Protein 3Q72 (pdb70)

Radius of gyration: 20.32 Å; Cα contacts (8 Å, |Δi|>4): 602; chains: 2; bounding box: 45×51×51 Å

Organism: Homo sapiens (NCBI:txid9606)

B-factor: mean 31.75, std 10.05, range [15.38, 78.16]

InterPro domains:
  IPR001806 Small GTPase [PF00071] (93-252)
  IPR001806 Small GTPase [PS51421] (85-308)
  IPR005225 Small GTP-binding domain [TIGR00231] (92-246)
  IPR017358 Ras-related small G protein, RGK family [PIRSF038017] (8-308)
  IPR027417 P-loop containing nucleoside triphosphate hydrolase [G3DSA:3.40.50.300] (90-255)
  IPR027417 P-loop containing nucleoside triphosphate hydrolase [SSF52540] (88-264)
  IPR051641 RGK GTP-binding regulators [PTHR45775] (71-308)

Nearest PDB structures (foldseek):
  3q72-assembly2_B  TM=1.007E+00  e=5.053E-31  Homo sapiens
  3q7p-assembly2_B  TM=9.833E-01  e=3.451E-26  Homo sapiens
  3q7q-assembly1_A  TM=9.611E-01  e=3.076E-25  Homo sapiens
  4lhv-assembly5_E  TM=9.136E-01  e=1.475E-13  Homo sapiens
  6stf-assembly5_E  TM=9.167E-01  e=2.807E-13  Homo sapiens

CATH classification: 3.40.50.300

Solvent-accessible surface area: 13827 Å² total; per-residue (Å²): 152,73,50,78,0,35,0,14,12,11,120,61,0,13,17,35,30,0,0,132,52,4,20,21,151,118,64,25,59,89,84,9,105,0,100,66,112,161,7,55,0,44,0,60,8,94,207,57,42,0,14,0,0,0,0,3,0,25,52,110,35,3,18,108,89,1,30,88,34,13,26,105,27,44,154,46,228,125,49,0,8,2,6,0,0,2,58,25,48,79,112,243,62,72,101,1,52,49,85,76,0,90,19,28,3,13,22,46,12,6,82,19,24,21,0,1,11,73,124,124,99,49,4,70,44,2,0,51,15,0,0,108,23,0,68,115,62,148,77,102,30,56,0,4,1,4,2,9,87,58,1,14,16,21,27,1,0,107,46,7,22,39,120,143,39,76,64,13,108,89,63,7,92,9,114,78,120,104,0,34,1,71,0,42,4,35,14,100,68,116,8,38,0,2,0,1,0,0,3,0,25,60,120,46,3,18,79,25,1,33,32,9,12,42,40,3,143,182,8,68,218,70,76,34,18,7,1,11,0,0,2,60,25,48,72,115,229,51,73,99,4,53,63,111,72,0,127,54,29,2,108,110,99,91,23,67,7,20,23,0,2,12,69,127,121,104,45,5,60,43,1,0,43,5,0,0,146,44,2,65,126,146,196

GO terms:
  GO:0003924 GTPase activity (F, TAS)
  GO:0007264 small GTPase-mediated signal transduction (P, TAS)
  GO:0005829 cytosol (C, TAS)
  GO:0005515 protein binding (F, IPI)

Secondary structure (DSSP, 8-state):
---EEEEEESTTSSHHHHHHHH----EEEEEEEETTEEEEEEEEE----EEEEEEETT-HHHHHHHHHHHHHHHH-----EEEEEE-TT--SS--S-HHHHHHHHHHTT-EEEE-BGGGTBSHHHHHHHHHHHHHHH-/--EEEEEEESTTSSHHHHHHHHH----SEE--EEESSSSEEEEEEE-TT----SEEEEEEETT-HHHHHHHHHHHHHHHTS----S-EEEEEE-TT-TTS--S-HHHHHHHHHHTT-EEEE-BTTTTBSHHHHHHHHHHHHHHT-

Sequence (283 aa):
SVYKVLLLGAPGVGKSALARIFGGVHTYDRSIVVDGEEASLMMVYDIWGDAYVIVYSVTDKGSFEKKASELRVQLRRARDVPIILVGNKSDLVRSREVSVDEGRRACAVVFDCKFIETSAALHHNVQALFEGVVRQIRLRRSVYKVLLLGAPGVGKSALARIFGGVAGHTYDRSIVVDGEEASLMVYDIWEAMGDAYVIVYSVTDKGSFEKASELLRVQLRRARQDDVPIILVGNKSDLVRSREVSVDEGRRACAVVFDCKFIIETSAALHHNVQALFEGVVRQIRRLRR

Structure (mmCIF, N/CA/C/O backbone):
data_3Q72
#
_entry.id   3Q72
#
_cell.length_a   39.084
_cell.length_b   39.084
_cell.length_c   154.671
_cell.angle_alpha   90.00
_cell.angle_beta   90.00
_cell.angle_gamma   120.00
#
_symmetry.space_group_name_H-M   'P 31'
#
loop_
_entity.id
_entity.type
_entity.pdbx_description
1 polymer 'GTP-binding protein RAD'
2 non-polymer 'PHOSPHOAMINOPHOSPHONIC ACID-GUANYLATE ESTER'
3 non-polymer 'MAGNESIUM ION'
4 non-polymer 'CALCIUM ION'
5 water water
#
loop_
_atom_site.group_PDB
_atom_site.id
_atom_site.type_symbol
_atom_site.label_atom_id
_atom_site.label_alt_id
_atom_site.label_comp_id
_atom_site.label_asym_id
_atom_site.label_entity_id
_atom_site.label_seq_id
_atom_site.pdbx_PDB_ins_code
_atom_site.Cartn_x
_atom_site.Cartn_y
_atom_site.Cartn_z
_atom_site.occupancy
_atom_site.B_iso_or_equiv
_atom_site.auth_seq_id
_atom_site.auth_comp_id
_atom_site.auth_asym_id
_atom_site.auth_atom_id
_atom_site.pdbx_PDB_model_num
ATOM 1 N N . SER A 1 1 ? 25.049 -4.442 -1.559 1.00 61.15 90 SER A N 1
ATOM 2 C CA . SER A 1 1 ? 24.379 -3.194 -1.222 1.00 48.82 90 SER A CA 1
ATOM 3 C C . SER A 1 1 ? 22.935 -3.182 -1.731 1.00 57.35 90 SER A C 1
ATOM 4 O O . SER A 1 1 ? 22.648 -2.746 -2.855 1.00 49.03 90 SER A O 1
ATOM 7 N N . VAL A 1 2 ? 22.036 -3.678 -0.884 1.00 61.72 91 VAL A N 1
ATOM 8 C CA . VAL A 1 2 ? 20.601 -3.708 -1.164 1.00 52.34 91 VAL A CA 1
ATOM 9 C C . VAL A 1 2 ? 19.923 -2.406 -0.741 1.00 45.76 91 VAL A C 1
ATOM 10 O O . VAL A 1 2 ? 20.440 -1.684 0.110 1.00 53.94 91 VAL A O 1
ATOM 14 N N . TYR A 1 3 ? 18.777 -2.102 -1.347 1.00 44.26 92 TYR A N 1
ATOM 15 C CA . TYR A 1 3 ? 17.903 -1.041 -0.851 1.00 38.13 92 TYR A CA 1
ATOM 16 C C . TYR A 1 3 ? 16.473 -1.546 -0.773 1.00 32.26 92 TYR A C 1
ATOM 17 O O . TYR A 1 3 ? 15.691 -1.325 -1.691 1.00 33.21 92 TYR A O 1
ATOM 26 N N . LYS A 1 4 ? 16.133 -2.227 0.317 1.00 31.62 93 LYS A N 1
ATOM 27 C CA . LYS A 1 4 ? 14.778 -2.742 0.486 1.00 34.04 93 LYS A CA 1
ATOM 28 C C . LYS A 1 4 ? 13.813 -1.681 1.024 1.00 34.38 93 LYS A C 1
ATOM 29 O O . LYS A 1 4 ? 14.115 -0.959 1.976 1.00 34.88 93 LYS A O 1
ATOM 35 N N . VAL A 1 5 ? 12.651 -1.590 0.391 1.00 31.46 94 VAL A N 1
ATOM 36 C CA . VAL A 1 5 ? 11.680 -0.557 0.706 1.00 30.17 94 VAL A CA 1
ATOM 37 C C . VAL A 1 5 ? 10.358 -1.213 1.024 1.00 27.20 94 VAL A C 1
ATOM 38 O O . VAL A 1 5 ? 9.840 -1.988 0.221 1.00 30.80 94 VAL A O 1
ATOM 42 N N . LEU A 1 6 ? 9.806 -0.913 2.193 1.00 29.23 95 LEU A N 1
ATOM 43 C CA . LEU A 1 6 ? 8.526 -1.499 2.571 1.00 28.22 95 LEU A CA 1
ATOM 44 C C . LEU A 1 6 ? 7.356 -0.564 2.316 1.00 19.68 95 LEU A C 1
ATOM 45 O O . LEU A 1 6 ? 7.354 0.584 2.749 1.00 23.69 95 LEU A O 1
ATOM 50 N N . LEU A 1 7 ? 6.369 -1.084 1.598 1.00 22.38 96 LEU A N 1
ATOM 51 C CA . LEU A 1 7 ? 5.187 -0.333 1.218 1.00 21.88 96 LEU A CA 1
ATOM 52 C C . LEU A 1 7 ? 4.095 -0.625 2.222 1.00 23.25 96 LEU A C 1
ATOM 53 O O . LEU A 1 7 ? 3.566 -1.734 2.256 1.00 26.21 96 LEU A O 1
ATOM 58 N N . LEU A 1 8 ? 3.773 0.369 3.045 1.00 22.59 97 LEU A N 1
ATOM 59 C CA . LEU A 1 8 ? 2.747 0.227 4.067 1.00 25.70 97 LEU A CA 1
ATOM 60 C C . LEU A 1 8 ? 1.545 1.134 3.797 1.00 23.78 97 LEU A C 1
ATOM 61 O O . LEU A 1 8 ? 1.650 2.113 3.053 1.00 27.08 97 LEU A O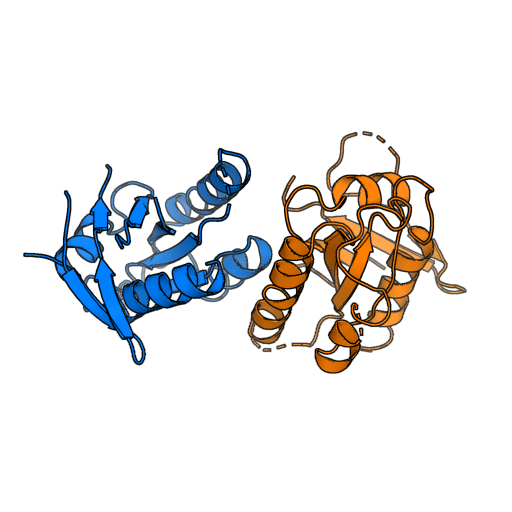 1
ATOM 66 N N . GLY A 1 9 ? 0.403 0.800 4.393 1.00 19.30 98 GLY A N 1
ATOM 67 C CA . GLY A 1 9 ? -0.744 1.683 4.356 1.00 18.00 98 GLY A CA 1
ATOM 68 C C . GLY A 1 9 ? -2.103 1.012 4.378 1.00 18.14 98 GLY A C 1
ATOM 69 O O . GLY A 1 9 ? -2.217 -0.191 4.214 1.00 21.12 98 GLY A O 1
ATOM 70 N N . ALA A 1 10 ? -3.133 1.821 4.578 1.00 17.40 99 ALA A N 1
ATOM 71 C CA . ALA A 1 10 ? -4.518 1.374 4.579 1.00 24.96 99 ALA A CA 1
ATOM 72 C C . ALA A 1 10 ? -4.951 0.757 3.249 1.00 24.73 99 ALA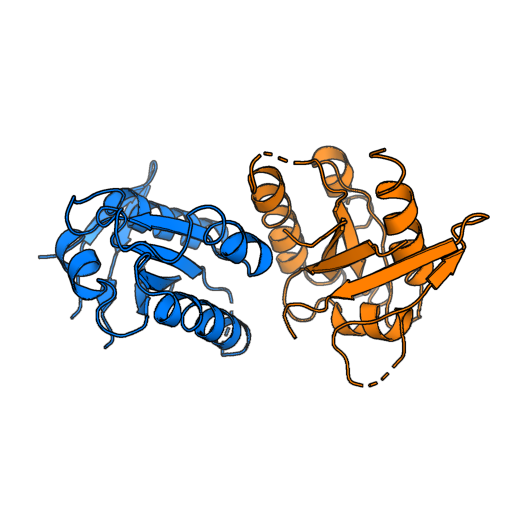 A C 1
ATOM 73 O O . ALA A 1 10 ? -4.304 0.944 2.222 1.00 21.68 99 ALA A O 1
ATOM 75 N N . PRO A 1 11 ? -6.069 0.017 3.271 1.00 27.16 100 PRO A N 1
ATOM 76 C CA . PRO A 1 11 ? -6.627 -0.674 2.102 1.00 27.31 100 PRO A CA 1
ATOM 77 C C . PRO A 1 11 ? -6.991 0.255 0.954 1.00 21.11 100 PRO A C 1
ATOM 78 O O . PRO A 1 11 ? -7.611 1.296 1.169 1.00 22.79 100 PRO A O 1
ATOM 82 N N . GLY A 1 12 ? -6.594 -0.132 -0.254 1.00 18.73 101 GLY A N 1
ATOM 83 C CA . GLY A 1 12 ? -7.012 0.534 -1.476 1.00 22.62 101 GLY A CA 1
ATOM 84 C C . GLY A 1 12 ? -6.483 1.931 -1.749 1.00 21.09 101 GLY A C 1
ATOM 85 O O . GLY A 1 12 ? -7.080 2.681 -2.517 1.00 23.76 101 GLY A O 1
ATOM 86 N N . VAL A 1 13 ? -5.359 2.287 -1.140 1.00 22.89 102 VAL A N 1
ATOM 87 C CA . VAL A 1 13 ? -4.814 3.635 -1.306 1.00 21.95 102 VAL A CA 1
ATOM 88 C C . VAL A 1 13 ? -3.967 3.779 -2.566 1.00 21.60 102 VAL A C 1
ATOM 89 O O . VAL A 1 13 ? -3.626 4.896 -2.968 1.00 20.15 102 VAL A O 1
ATOM 93 N N . GLY A 1 14 ? -3.613 2.644 -3.168 1.00 21.26 103 GLY A N 1
ATOM 94 C CA . GLY A 1 14 ? -2.803 2.626 -4.375 1.00 18.10 103 GLY A CA 1
ATOM 95 C C . GLY A 1 14 ? -1.427 2.003 -4.214 1.00 21.39 103 GLY A C 1
ATOM 96 O O . GLY A 1 14 ? -0.566 2.197 -5.067 1.00 22.08 103 GLY A O 1
ATOM 97 N N . LYS A 1 15 ? -1.226 1.254 -3.131 1.00 21.31 104 LYS A N 1
ATOM 98 C CA . LYS A 1 15 ? 0.059 0.604 -2.834 1.00 21.92 104 LYS A CA 1
ATOM 99 C C . LYS A 1 15 ? 0.640 -0.263 -3.955 1.00 21.01 104 LYS A C 1
ATOM 100 O O . LYS A 1 15 ? 1.798 -0.090 -4.324 1.00 24.66 104 LYS A O 1
ATOM 106 N N . SER A 1 16 ? -0.145 -1.208 -4.470 1.00 26.07 105 SER A N 1
ATOM 107 C CA . SER A 1 16 ? 0.329 -2.106 -5.522 1.00 22.79 105 SER A CA 1
ATOM 108 C C . SER A 1 16 ? 0.504 -1.361 -6.838 1.00 20.86 105 SER A C 1
ATOM 109 O O . SER A 1 16 ? 1.422 -1.642 -7.596 1.00 23.93 105 SER A O 1
ATOM 112 N N . ALA A 1 17 ? -0.385 -0.409 -7.100 1.00 24.29 106 ALA A N 1
ATOM 113 C CA . ALA A 1 17 ? -0.322 0.392 -8.316 1.00 20.85 106 ALA A CA 1
ATOM 114 C C . ALA A 1 17 ? 1.006 1.136 -8.410 1.00 23.16 106 ALA A C 1
ATOM 115 O O . ALA A 1 17 ? 1.661 1.110 -9.453 1.00 27.25 106 ALA A O 1
ATOM 117 N N . LEU A 1 18 ? 1.397 1.796 -7.321 1.00 20.80 107 LEU A N 1
ATOM 118 C CA . LEU A 1 18 ? 2.674 2.507 -7.261 1.00 20.54 107 LEU A CA 1
ATOM 119 C C . LEU A 1 18 ? 3.850 1.567 -7.493 1.00 23.09 107 LEU A C 1
ATOM 120 O O . LEU A 1 18 ? 4.768 1.881 -8.248 1.00 21.84 107 LEU A O 1
ATOM 125 N N . ALA A 1 19 ? 3.807 0.413 -6.830 1.00 25.55 108 ALA A N 1
ATOM 126 C CA . ALA A 1 19 ? 4.879 -0.572 -6.902 1.00 28.32 108 ALA A CA 1
ATOM 127 C C . ALA A 1 19 ? 4.993 -1.161 -8.299 1.00 20.49 108 ALA A C 1
ATOM 128 O O . ALA A 1 19 ? 6.091 -1.307 -8.828 1.00 23.45 108 ALA A O 1
ATOM 130 N N . ARG A 1 20 ? 3.852 -1.508 -8.880 1.00 21.33 109 ARG A N 1
ATOM 131 C CA . ARG A 1 20 ? 3.816 -2.075 -10.222 1.00 25.09 109 ARG A CA 1
ATOM 132 C C . ARG A 1 20 ? 4.258 -1.091 -11.303 1.00 24.37 109 ARG A C 1
ATOM 133 O O . ARG A 1 20 ? 4.828 -1.493 -12.310 1.00 33.16 109 ARG A O 1
ATOM 141 N N . ILE A 1 21 ? 3.977 0.192 -11.115 1.00 23.44 110 ILE A N 1
ATOM 142 C CA . ILE A 1 21 ? 4.498 1.201 -12.026 1.00 29.29 110 ILE A CA 1
ATOM 143 C C . ILE A 1 21 ? 6.020 1.226 -11.926 1.00 27.05 110 ILE A C 1
ATOM 144 O O . ILE A 1 21 ? 6.718 1.004 -12.914 1.00 36.53 110 ILE A O 1
ATOM 149 N N . PHE A 1 22 ? 6.529 1.474 -10.724 1.00 26.53 111 PHE A N 1
ATOM 150 C CA . PHE A 1 22 ? 7.972 1.525 -10.494 1.00 29.52 111 PHE A CA 1
ATOM 151 C C . PHE A 1 22 ? 8.691 0.286 -11.019 1.00 26.24 111 PHE A C 1
ATOM 152 O O . PHE A 1 22 ? 9.798 0.385 -11.548 1.00 25.80 111 PHE A O 1
ATOM 160 N N . GLY A 1 23 ? 8.051 -0.870 -10.871 1.00 23.74 112 GLY A N 1
ATOM 161 C CA . GLY A 1 23 ? 8.639 -2.132 -11.280 1.00 28.06 112 GLY A CA 1
ATOM 162 C C . GLY A 1 23 ? 8.087 -2.697 -12.577 1.00 35.38 112 GLY A C 1
ATOM 163 O O . GLY A 1 23 ? 7.334 -2.034 -13.287 1.00 43.45 112 GLY A O 1
ATOM 164 N N . GLY A 1 24 ? 8.508 -3.914 -12.907 1.00 32.05 113 GLY A N 1
ATOM 165 C CA . GLY A 1 24 ? 9.567 -4.567 -12.158 1.00 40.99 113 GLY A CA 1
ATOM 166 C C . GLY A 1 24 ? 9.345 -6.019 -11.767 1.00 40.48 113 GLY A C 1
ATOM 167 O O . GLY A 1 24 ? 9.107 -6.310 -10.594 1.00 38.99 113 GLY A O 1
ATOM 168 N N . VAL A 1 25 ? 9.425 -6.940 -12.726 1.00 50.62 114 VAL A N 1
ATOM 169 C CA . VAL A 1 25 ? 9.653 -6.634 -14.138 1.00 57.08 114 VAL A CA 1
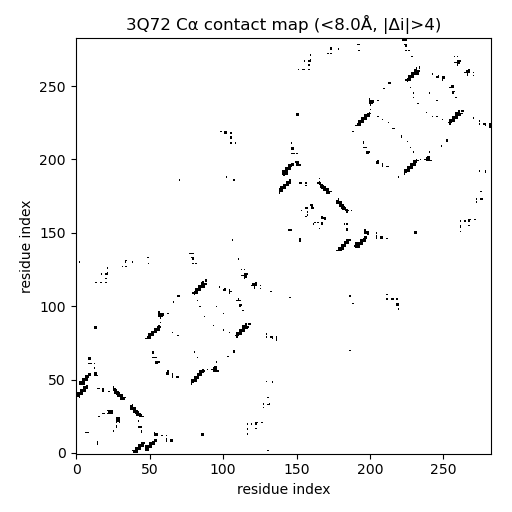ATOM 170 C C . VAL A 1 25 ? 9.570 -7.922 -14.952 1.00 57.05 114 VAL A C 1
ATOM 171 O O . VAL A 1 25 ? 10.418 -8.803 -14.815 1.00 58.98 114 VAL A O 1
ATOM 173 N N . HIS A 1 36 ? 4.032 -9.693 -3.528 1.00 57.13 125 HIS A N 1
ATOM 174 C CA . HIS A 1 36 ? 4.525 -8.614 -4.374 1.00 42.74 125 HIS A CA 1
ATOM 175 C C . HIS A 1 36 ? 5.929 -8.171 -3.986 1.00 39.11 125 HIS A C 1
ATOM 176 O O . HIS A 1 36 ? 6.128 -7.566 -2.935 1.00 35.93 125 HIS A O 1
ATOM 183 N N . THR A 1 37 ? 6.896 -8.466 -4.846 1.00 46.80 126 THR A N 1
ATOM 184 C CA . THR A 1 37 ? 8.229 -7.898 -4.719 1.00 37.16 126 THR A CA 1
ATOM 185 C C . THR A 1 37 ? 8.635 -7.365 -6.086 1.00 34.53 126 THR A C 1
ATOM 186 O O . THR A 1 37 ? 8.411 -8.026 -7.101 1.00 42.92 126 THR A O 1
ATOM 188 N N . TYR A 1 38 ? 9.205 -6.163 -6.119 1.00 34.26 127 TYR A N 1
ATOM 189 C CA . TYR A 1 38 ? 9.497 -5.496 -7.382 1.00 31.85 127 TYR A CA 1
ATOM 190 C C . TYR A 1 38 ? 10.891 -4.899 -7.406 1.00 43.41 127 TYR A C 1
ATOM 191 O O . TYR A 1 38 ? 11.157 -3.897 -6.736 1.00 45.60 127 TYR A O 1
ATOM 200 N N . ASP A 1 39 ? 11.777 -5.509 -8.189 1.00 44.58 128 ASP A N 1
ATOM 201 C CA . ASP A 1 39 ? 13.138 -5.008 -8.318 1.00 40.27 128 ASP A CA 1
ATOM 202 C C . ASP A 1 39 ? 13.220 -3.978 -9.442 1.00 47.02 128 ASP A C 1
ATOM 203 O O . ASP A 1 39 ? 12.364 -3.939 -10.323 1.00 43.30 128 ASP A O 1
ATOM 205 N N . ARG A 1 40 ? 14.246 -3.133 -9.382 1.00 51.38 129 ARG A N 1
ATOM 206 C CA . ARG A 1 40 ? 14.469 -2.072 -10.361 1.00 37.18 129 ARG A CA 1
ATOM 207 C C . ARG A 1 40 ? 15.705 -1.252 -9.971 1.00 41.27 129 ARG A C 1
ATOM 208 O O . ARG A 1 40 ? 15.914 -0.943 -8.795 1.00 38.45 129 ARG A O 1
ATOM 216 N N . SER A 1 41 ? 16.531 -0.925 -10.962 1.00 41.47 130 SER A N 1
ATOM 217 C CA . SER A 1 41 ? 17.734 -0.133 -10.741 1.00 29.70 130 SER A CA 1
ATOM 218 C C . SER A 1 41 ? 17.602 1.231 -11.391 1.00 37.54 130 SER A C 1
ATOM 219 O O . SER A 1 41 ? 17.517 1.343 -12.611 1.00 40.67 130 SER A O 1
ATOM 222 N N . ILE A 1 42 ? 17.585 2.268 -10.563 1.00 38.75 131 ILE A N 1
ATOM 223 C CA . ILE A 1 42 ? 17.462 3.637 -11.040 1.00 36.10 131 ILE A CA 1
ATOM 224 C C . ILE A 1 42 ? 18.763 4.399 -10.775 1.00 39.62 131 ILE A C 1
ATOM 225 O O . ILE A 1 42 ? 19.580 3.975 -9.957 1.00 41.20 131 ILE A O 1
ATOM 230 N N . VAL A 1 43 ? 18.959 5.513 -11.473 1.00 33.72 132 VAL A N 1
ATOM 231 C CA . VAL A 1 43 ? 20.137 6.347 -11.260 1.00 31.68 132 VAL A CA 1
ATOM 232 C C . VAL A 1 43 ? 19.792 7.651 -10.560 1.00 28.98 132 VAL A C 1
ATOM 233 O O . VAL A 1 43 ? 19.125 8.512 -11.121 1.00 38.05 132 VAL A O 1
ATOM 237 N N . VAL A 1 44 ? 20.254 7.783 -9.325 1.00 33.29 133 VAL A N 1
ATOM 238 C CA . VAL A 1 44 ? 20.057 8.982 -8.530 1.00 30.56 133 VAL A CA 1
ATOM 239 C C . VAL A 1 44 ? 21.404 9.336 -7.922 1.00 36.24 133 VAL A C 1
ATOM 240 O O . VAL A 1 44 ? 22.185 8.445 -7.614 1.00 35.57 133 VAL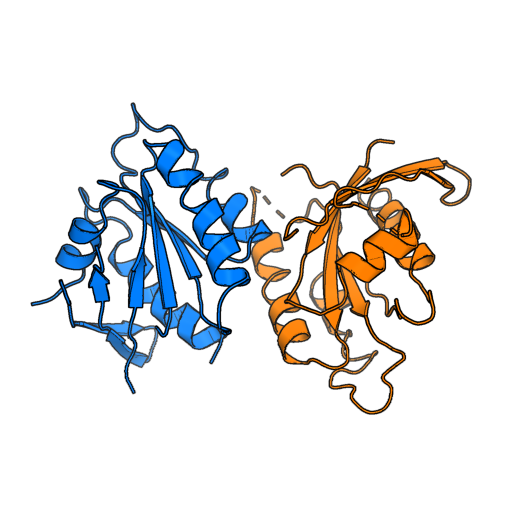 A O 1
ATOM 244 N N . ASP A 1 45 ? 21.732 10.618 -7.816 1.00 43.71 134 ASP A N 1
ATOM 245 C CA . ASP A 1 45 ? 21.243 11.647 -8.704 1.00 37.69 134 ASP A CA 1
ATOM 246 C C . ASP A 1 45 ? 22.549 11.943 -9.406 1.00 40.67 134 ASP A C 1
ATOM 247 O O . ASP A 1 45 ? 22.708 12.932 -10.118 1.00 57.24 134 ASP A O 1
ATOM 252 N N . GLY A 1 46 ? 23.495 11.047 -9.144 1.00 34.22 135 GLY A N 1
ATOM 253 C CA . GLY A 1 46 ? 24.680 10.868 -9.952 1.00 38.83 135 GLY A CA 1
ATOM 254 C C . GLY A 1 46 ? 25.041 9.392 -9.910 1.00 40.57 135 GLY A C 1
ATOM 255 O O . GLY A 1 46 ? 25.812 8.899 -10.736 1.00 32.76 135 GLY A O 1
ATOM 256 N N . GLU A 1 47 ? 24.442 8.684 -8.951 1.00 40.82 136 GLU A N 1
ATOM 257 C CA . GLU A 1 47 ? 24.847 7.317 -8.601 1.00 41.70 136 GLU A CA 1
ATOM 258 C C . GLU A 1 47 ? 23.806 6.220 -8.814 1.00 37.21 136 GLU A C 1
ATOM 259 O O . GLU A 1 47 ? 22.700 6.291 -8.284 1.00 40.95 136 GLU A O 1
ATOM 265 N N . GLU A 1 48 ? 24.187 5.176 -9.540 1.00 31.64 137 GLU A N 1
ATOM 266 C CA . GLU A 1 48 ? 23.338 4.004 -9.687 1.00 31.94 137 GLU A CA 1
ATOM 267 C C . GLU A 1 48 ? 22.834 3.524 -8.319 1.00 46.58 137 GLU A C 1
ATOM 268 O O . GLU A 1 48 ? 23.594 3.462 -7.349 1.00 36.27 137 GLU A O 1
ATOM 274 N N . ALA A 1 49 ? 21.552 3.175 -8.255 1.00 43.58 138 ALA A N 1
ATOM 275 C CA . ALA A 1 49 ? 20.972 2.611 -7.049 1.00 38.15 138 ALA A CA 1
ATOM 276 C C . ALA A 1 49 ? 19.897 1.587 -7.387 1.00 36.18 138 ALA A C 1
ATOM 277 O O . ALA A 1 49 ? 18.996 1.857 -8.177 1.00 32.91 138 ALA A O 1
ATOM 279 N N . SER A 1 50 ? 20.000 0.407 -6.783 1.00 37.76 139 SER A N 1
ATOM 280 C CA . SER A 1 50 ? 18.998 -0.635 -6.974 1.00 41.61 139 SER A CA 1
ATOM 281 C C . SER A 1 50 ? 17.936 -0.625 -5.885 1.00 51.12 139 SER A C 1
ATOM 282 O O . SER A 1 50 ? 18.213 -0.292 -4.727 1.00 49.93 139 SER A O 1
ATOM 285 N N . LEU A 1 51 ? 16.724 -1.019 -6.264 1.00 49.12 140 LEU A N 1
ATOM 286 C CA . LEU A 1 51 ? 15.569 -0.927 -5.384 1.00 40.34 140 LEU A CA 1
ATOM 287 C C . LEU A 1 51 ? 14.792 -2.230 -5.356 1.00 39.24 140 LEU A C 1
ATOM 288 O O . LEU A 1 51 ? 14.508 -2.815 -6.401 1.00 41.01 140 LEU A O 1
ATOM 293 N N . MET A 1 52 ? 14.462 -2.682 -4.154 1.00 32.88 141 MET A N 1
ATOM 294 C CA A MET A 1 52 ? 13.592 -3.831 -3.984 0.41 36.20 141 MET A CA 1
ATOM 295 C CA B MET A 1 52 ? 13.588 -3.836 -3.976 0.59 36.19 141 MET A CA 1
ATOM 296 C C . MET A 1 52 ? 12.325 -3.384 -3.262 1.00 35.16 141 MET A C 1
ATOM 297 O O . MET A 1 52 ? 12.326 -3.222 -2.047 1.00 37.59 141 MET A O 1
ATOM 306 N N . VAL A 1 53 ? 11.246 -3.176 -4.015 1.00 35.67 142 VAL A N 1
ATOM 307 C CA . VAL A 1 53 ? 10.016 -2.650 -3.423 1.00 34.48 142 VAL A CA 1
ATOM 308 C C . VAL A 1 53 ? 9.041 -3.730 -2.940 1.00 29.13 142 VAL A C 1
ATOM 309 O O . VAL A 1 53 ? 8.553 -4.531 -3.727 1.00 30.06 142 VAL A O 1
ATOM 313 N N . TYR A 1 54 ? 8.759 -3.725 -1.635 1.00 33.81 143 TYR A N 1
ATOM 314 C CA . TYR A 1 54 ? 7.900 -4.728 -1.000 1.00 33.23 143 TYR A CA 1
ATOM 315 C C . TYR A 1 54 ? 6.480 -4.241 -0.721 1.00 35.94 143 TYR A C 1
ATOM 316 O O . TYR A 1 54 ? 6.255 -3.455 0.197 1.00 30.44 143 TYR A O 1
ATOM 325 N N . ASP A 1 55 ? 5.525 -4.737 -1.504 1.00 39.07 144 ASP A N 1
ATOM 326 C CA . ASP A 1 55 ? 4.101 -4.544 -1.233 1.00 33.70 144 ASP A CA 1
ATOM 327 C C . ASP A 1 55 ? 3.648 -5.625 -0.240 1.00 26.78 144 ASP A C 1
ATOM 328 O O . ASP A 1 55 ? 3.187 -6.689 -0.644 1.00 32.85 144 ASP A O 1
ATOM 333 N N . ILE A 1 56 ? 3.788 -5.355 1.058 1.00 28.99 145 ILE A N 1
ATOM 334 C CA . ILE A 1 56 ? 3.627 -6.404 2.076 1.00 32.20 145 ILE A CA 1
ATOM 335 C C . ILE A 1 56 ? 2.210 -6.960 2.252 1.00 29.61 145 ILE A C 1
ATOM 336 O O . ILE A 1 56 ? 2.038 -8.119 2.614 1.00 36.03 145 ILE A O 1
ATOM 341 N N . TRP A 1 57 ? 1.198 -6.142 2.008 1.00 28.98 146 TRP A N 1
ATOM 342 C CA . TRP A 1 57 ? -0.171 -6.559 2.292 1.00 34.01 146 TRP A CA 1
ATOM 343 C C . TRP A 1 57 ? -0.763 -7.495 1.246 1.00 26.51 146 TRP A C 1
ATOM 344 O O . TRP A 1 57 ? -0.620 -7.264 0.053 1.00 35.90 146 TRP A O 1
ATOM 355 N N . GLY A 1 73 ? 13.966 -3.314 6.777 1.00 34.45 162 GLY A N 1
ATOM 356 C CA . GLY A 1 73 ? 13.775 -2.401 5.667 1.00 30.49 162 GLY A CA 1
ATOM 357 C C . GLY A 1 73 ? 14.736 -1.233 5.727 1.00 31.50 162 GLY A C 1
ATOM 358 O O . GLY A 1 73 ? 15.135 -0.796 6.811 1.00 31.78 162 GLY A O 1
ATOM 359 N N . ASP A 1 74 ? 15.120 -0.724 4.560 1.00 27.55 163 ASP A N 1
ATOM 360 C CA . ASP A 1 74 ? 16.038 0.408 4.505 1.00 25.58 163 ASP A CA 1
ATOM 361 C C . ASP A 1 74 ? 15.257 1.714 4.452 1.00 24.03 163 ASP A C 1
ATOM 362 O O . ASP A 1 74 ? 15.822 2.794 4.607 1.00 28.48 163 ASP A O 1
ATOM 367 N N . ALA A 1 75 ? 13.951 1.597 4.239 1.00 23.90 164 ALA A N 1
ATOM 368 C CA . ALA A 1 75 ? 13.051 2.743 4.208 1.00 24.47 164 ALA A CA 1
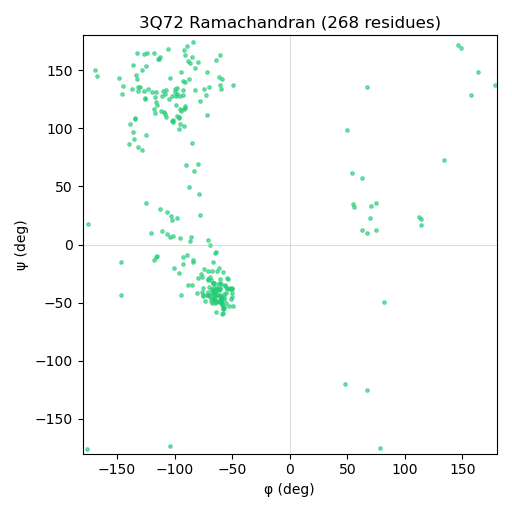ATOM 369 C C . ALA A 1 75 ? 11.609 2.254 4.213 1.00 23.18 164 ALA A C 1
ATOM 370 O O . ALA A 1 75 ? 11.312 1.164 3.726 1.00 25.16 164 ALA A O 1
ATOM 372 N N . TYR A 1 76 ? 10.720 3.063 4.776 1.00 24.21 165 TYR A N 1
ATOM 373 C CA . TYR A 1 76 ? 9.295 2.768 4.769 1.00 19.72 165 TYR A CA 1
ATOM 374 C C . TYR A 1 76 ? 8.578 3.828 3.971 1.00 19.57 165 TYR A C 1
ATOM 375 O O . TYR A 1 76 ? 8.782 5.022 4.178 1.00 22.87 165 TYR A O 1
ATOM 384 N N . VAL A 1 77 ? 7.729 3.385 3.060 1.00 20.50 166 VAL A N 1
ATOM 385 C CA . VAL A 1 77 ? 6.860 4.297 2.335 1.00 21.47 166 VAL A CA 1
ATOM 386 C C . VAL A 1 77 ? 5.429 4.132 2.819 1.00 16.36 166 VAL A C 1
ATOM 387 O O . VAL A 1 77 ? 4.798 3.115 2.585 1.00 19.91 166 VAL A O 1
ATOM 391 N N . ILE A 1 78 ? 4.927 5.134 3.521 1.00 18.86 167 ILE A N 1
ATOM 392 C CA . ILE A 1 78 ? 3.582 5.059 4.067 1.00 24.41 167 ILE A CA 1
ATOM 393 C C . ILE A 1 78 ? 2.580 5.753 3.154 1.00 20.68 167 ILE A C 1
ATOM 394 O O . ILE A 1 78 ? 2.569 6.973 3.029 1.00 19.37 167 ILE A O 1
ATOM 399 N N . VAL A 1 79 ? 1.740 4.963 2.502 1.00 21.23 168 VAL A N 1
ATOM 400 C CA . VAL A 1 79 ? 0.828 5.523 1.528 1.00 18.82 168 VAL A CA 1
ATOM 401 C C . VAL A 1 79 ? -0.561 5.752 2.098 1.00 19.59 168 VAL A C 1
ATOM 402 O O . VAL A 1 79 ? -1.125 4.890 2.775 1.00 20.03 168 VAL A O 1
ATOM 406 N N . TYR A 1 80 ? -1.102 6.927 1.808 1.00 17.80 169 TYR A N 1
ATOM 407 C CA . TYR A 1 80 ? -2.496 7.206 2.070 1.00 17.20 169 TYR A CA 1
ATOM 408 C C . TYR A 1 80 ? -3.134 7.701 0.768 1.00 19.44 169 TYR A C 1
ATOM 409 O O . TYR A 1 80 ? -2.434 8.069 -0.180 1.00 18.41 169 TYR A O 1
ATOM 418 N N . SER A 1 81 ? -4.459 7.691 0.706 1.00 18.45 170 SER A N 1
ATOM 419 C CA . SER A 1 81 ? -5.147 8.255 -0.448 1.00 18.35 170 SER A CA 1
ATOM 420 C C . SER A 1 81 ? -5.639 9.651 -0.101 1.00 18.29 170 SER A C 1
ATOM 421 O O . SER A 1 81 ? -6.215 9.862 0.963 1.00 22.36 170 SER A O 1
ATOM 424 N N . VAL A 1 82 ? -5.411 10.609 -0.985 1.00 16.37 171 VAL A N 1
ATOM 425 C CA . VAL A 1 82 ? -5.834 11.968 -0.708 1.00 16.18 171 VAL A CA 1
ATOM 426 C C . VAL A 1 82 ? -7.355 12.080 -0.657 1.00 18.86 171 VAL A C 1
ATOM 427 O O . VAL A 1 82 ? -7.881 13.064 -0.152 1.00 24.21 171 VAL A O 1
ATOM 431 N N . THR A 1 83 ? -8.058 11.069 -1.165 1.00 22.56 172 THR A N 1
ATOM 432 C CA . THR A 1 83 ? -9.526 11.068 -1.147 1.00 23.06 172 THR A CA 1
ATOM 433 C C . THR A 1 83 ? -10.085 10.308 0.057 1.00 25.61 172 THR A C 1
ATOM 434 O O . THR A 1 83 ? -11.292 10.121 0.171 1.00 30.70 172 THR A O 1
ATOM 438 N N . ASP A 1 84 ? -9.201 9.878 0.955 1.00 20.40 173 ASP A N 1
ATOM 439 C CA . ASP A 1 84 ? -9.559 8.993 2.059 1.00 23.37 173 ASP A CA 1
ATOM 440 C C . ASP A 1 84 ? -8.909 9.498 3.358 1.00 27.05 173 ASP A C 1
ATOM 441 O O . ASP A 1 84 ? -7.783 9.129 3.690 1.00 23.54 173 ASP A O 1
ATOM 446 N N . LYS A 1 85 ? -9.623 10.350 4.083 1.00 24.80 174 LYS A N 1
ATOM 447 C CA . LYS A 1 85 ? -9.095 10.934 5.308 1.00 27.32 174 LYS A CA 1
ATOM 448 C C . LYS A 1 85 ? -8.756 9.886 6.373 1.00 27.35 174 LYS A C 1
ATOM 449 O O . LYS A 1 85 ? -7.858 10.088 7.185 1.00 27.60 174 LYS A O 1
ATOM 455 N N . GLY A 1 86 ? -9.477 8.770 6.373 1.00 27.79 175 GLY A N 1
ATOM 456 C CA . GLY A 1 86 ? -9.195 7.682 7.289 1.00 25.11 175 GLY A CA 1
ATOM 457 C C . GLY A 1 86 ? -7.800 7.109 7.089 1.00 24.59 175 GLY A C 1
ATOM 458 O O . GLY A 1 86 ? -7.058 6.954 8.053 1.00 28.54 175 GLY A O 1
ATOM 459 N N . SER A 1 87 ? -7.434 6.794 5.847 1.00 22.53 176 SER A N 1
ATOM 460 C CA . SER A 1 87 ? -6.102 6.248 5.554 1.00 27.13 176 SER A CA 1
ATOM 461 C C . SER A 1 87 ? -4.979 7.246 5.899 1.00 19.58 176 SER A C 1
ATOM 462 O O . SER A 1 87 ? -3.835 6.861 6.132 1.00 20.49 176 SER A O 1
ATOM 465 N N . PHE A 1 88 ? -5.337 8.526 5.937 1.00 21.48 177 PHE A N 1
ATOM 466 C CA . PHE A 1 88 ? -4.406 9.598 6.259 1.00 23.36 177 PHE A CA 1
ATOM 467 C C . PHE A 1 88 ? -4.108 9.615 7.751 1.00 28.48 177 PHE A C 1
ATOM 468 O O . PHE A 1 88 ? -2.958 9.766 8.176 1.00 23.76 177 PHE A O 1
ATOM 476 N N . GLU A 1 89 ? -5.152 9.453 8.549 1.00 25.15 178 GLU A N 1
ATOM 477 C CA . GLU A 1 89 ? -4.982 9.360 9.990 1.00 32.22 178 GLU A CA 1
ATOM 478 C C . GLU A 1 89 ? -4.330 8.044 10.366 1.00 30.08 178 GLU A C 1
ATOM 479 O O . GLU A 1 89 ? -3.453 8.006 11.224 1.00 26.51 178 GLU A O 1
ATOM 485 N N . LYS A 1 90 ? -4.740 6.959 9.716 1.00 26.62 179 LYS A N 1
ATOM 486 C CA A LYS A 1 90 ? -4.039 5.684 9.865 0.55 28.18 179 LYS A CA 1
ATOM 487 C CA B LYS A 1 90 ? -4.033 5.680 9.856 0.45 28.20 179 LYS A CA 1
ATOM 488 C C . LYS A 1 90 ? -2.540 5.809 9.531 1.00 26.60 179 LYS A C 1
ATOM 489 O O . LYS A 1 90 ? -1.698 5.242 10.225 1.00 28.00 179 LYS A O 1
ATOM 500 N N . ALA A 1 91 ? -2.221 6.567 8.475 1.00 29.51 180 ALA A N 1
ATOM 501 C CA . ALA A 1 91 ? -0.841 6.852 8.065 1.00 24.26 180 ALA A CA 1
ATOM 502 C C . ALA A 1 91 ? -0.054 7.496 9.195 1.00 25.15 180 ALA A C 1
ATOM 503 O O . ALA A 1 91 ? 1.083 7.111 9.450 1.00 24.25 180 ALA A O 1
ATOM 505 N N . SER A 1 92 ? -0.663 8.478 9.859 1.00 26.18 181 SER A N 1
ATOM 506 C CA . SER A 1 92 ? -0.038 9.175 10.983 1.00 26.07 181 SER A CA 1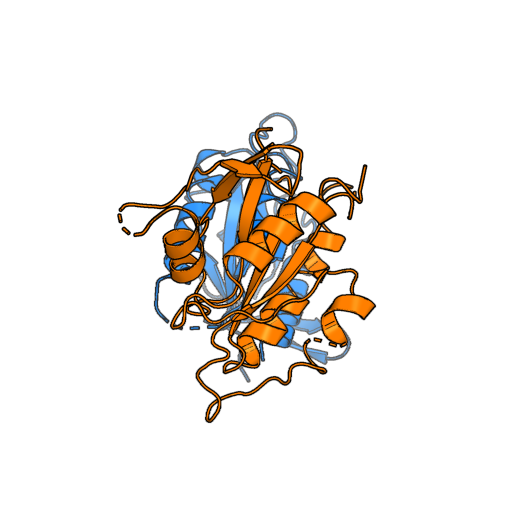
ATOM 507 C C . SER A 1 92 ? 0.118 8.223 12.146 1.00 24.80 181 SER A C 1
ATOM 508 O O . SER A 1 92 ? 1.114 8.268 12.863 1.00 29.56 181 SER A O 1
ATOM 511 N N . GLU A 1 93 ? -0.881 7.365 12.335 1.00 30.68 182 GLU A N 1
ATOM 512 C CA . GLU A 1 93 ? -0.873 6.398 13.430 1.00 29.64 182 GLU A CA 1
ATOM 513 C C . GLU A 1 93 ? 0.276 5.427 13.257 1.00 27.31 182 GLU A C 1
ATOM 514 O O . GLU A 1 93 ? 0.989 5.115 14.220 1.00 24.05 182 GLU A O 1
ATOM 520 N N . LEU A 1 94 ? 0.453 4.967 12.020 1.00 22.72 183 LEU A N 1
ATOM 521 C CA . LEU A 1 94 ? 1.541 4.066 11.685 1.00 18.25 183 LEU A CA 1
ATOM 522 C C . LEU A 1 94 ? 2.904 4.742 11.835 1.00 19.87 183 LEU A C 1
ATOM 523 O O . LEU A 1 94 ? 3.858 4.108 12.259 1.00 23.29 183 LEU A O 1
ATOM 528 N N . ARG A 1 95 ? 2.996 6.023 11.494 1.00 19.83 184 ARG A N 1
ATOM 529 C CA . ARG A 1 95 ? 4.247 6.760 11.634 1.00 22.90 184 ARG A CA 1
ATOM 530 C C . ARG A 1 95 ? 4.742 6.780 13.080 1.00 24.29 184 ARG A C 1
ATOM 531 O O . ARG A 1 95 ? 5.925 6.562 13.348 1.00 23.22 184 ARG A O 1
ATOM 539 N N . VAL A 1 96 ? 3.841 7.063 14.013 1.00 23.64 185 VAL A N 1
ATOM 540 C CA . VAL A 1 96 ? 4.220 7.106 15.420 1.00 27.24 185 VAL A CA 1
ATOM 541 C C . VAL A 1 96 ? 4.515 5.700 15.952 1.00 34.86 185 VAL A C 1
ATOM 542 O O . VAL A 1 96 ? 5.356 5.527 16.836 1.00 33.85 185 VAL A O 1
ATOM 546 N N . GLN A 1 97 ? 3.840 4.698 15.390 1.00 29.98 186 GLN A N 1
ATOM 547 C CA . GLN A 1 97 ? 4.136 3.301 15.694 1.00 25.81 186 GLN A CA 1
ATOM 548 C C . GLN A 1 97 ? 5.585 2.961 15.343 1.00 31.53 186 GLN A C 1
ATOM 549 O O . GLN A 1 97 ? 6.310 2.403 16.163 1.00 34.81 186 GLN A O 1
ATOM 555 N N . LEU A 1 98 ? 5.991 3.289 14.119 1.00 24.78 187 LEU A N 1
ATOM 556 C CA . LEU A 1 98 ? 7.343 3.018 13.632 1.00 30.96 187 LEU A CA 1
ATOM 557 C C . LEU A 1 98 ? 8.382 3.733 14.489 1.00 31.25 187 LEU A C 1
ATOM 558 O O . LEU A 1 98 ? 9.417 3.170 14.834 1.00 32.07 187 LEU A O 1
ATOM 563 N N . ARG A 1 99 ? 8.088 4.988 14.806 1.00 33.23 188 ARG A N 1
ATOM 564 C CA . ARG A 1 99 ? 8.901 5.815 15.690 1.00 32.99 188 ARG A CA 1
ATOM 565 C C . ARG A 1 99 ? 9.082 5.208 17.082 1.00 35.54 188 ARG A C 1
ATOM 566 O O . ARG A 1 99 ? 10.032 5.533 17.795 1.00 33.58 188 ARG A O 1
ATOM 574 N N . ARG A 1 100 ? 8.157 4.337 17.473 1.00 41.81 189 ARG A N 1
ATOM 575 C CA . ARG A 1 100 ? 8.229 3.684 18.778 1.00 41.95 189 ARG A CA 1
ATOM 576 C C . ARG A 1 100 ? 8.783 2.259 18.701 1.00 46.57 189 ARG A C 1
ATOM 577 O O . ARG A 1 100 ? 9.272 1.717 19.692 1.00 43.77 189 ARG A O 1
ATOM 585 N N . ALA A 1 101 ? 8.721 1.662 17.517 1.00 50.13 190 ALA A N 1
ATOM 586 C CA . ALA A 1 101 ? 9.162 0.284 17.348 1.00 48.58 190 ALA A CA 1
ATOM 587 C C . ALA A 1 101 ? 10.527 0.178 16.663 1.00 56.44 190 ALA A C 1
ATOM 588 O O . ALA A 1 101 ? 10.855 0.961 15.766 1.00 51.36 190 ALA A O 1
ATOM 590 N N . ARG A 1 102 ? 11.315 -0.797 17.110 1.00 62.59 191 ARG A N 1
ATOM 591 C CA . ARG A 1 102 ? 12.624 -1.112 16.529 1.00 61.02 191 ARG A CA 1
ATOM 592 C C . ARG A 1 102 ? 13.511 0.117 16.320 1.00 62.77 191 ARG A C 1
ATOM 593 O O . ARG A 1 102 ? 13.646 0.962 17.208 1.00 60.46 191 ARG A O 1
ATOM 601 N N . ASP A 1 106 ? 18.139 5.856 12.502 1.00 43.70 195 ASP A N 1
ATOM 602 C CA . ASP A 1 106 ? 17.001 5.017 12.142 1.00 34.00 195 ASP A CA 1
ATOM 603 C C . ASP A 1 106 ? 16.629 5.188 10.677 1.00 46.36 195 ASP A C 1
ATOM 604 O O . ASP A 1 106 ? 17.300 5.906 9.935 1.00 49.06 195 ASP A O 1
ATOM 606 N N . VAL A 1 107 ? 15.549 4.526 10.272 1.00 41.26 196 VAL A N 1
ATOM 607 C CA . VAL A 1 107 ? 15.218 4.379 8.859 1.00 33.99 196 VAL A CA 1
ATOM 608 C C . VAL A 1 107 ? 14.381 5.536 8.331 1.00 31.90 196 VAL A C 1
ATOM 609 O O . VAL A 1 107 ? 13.519 6.063 9.037 1.00 32.50 196 VAL A O 1
ATOM 613 N N . PRO A 1 108 ? 14.646 5.945 7.085 1.00 25.88 197 PRO A N 1
ATOM 614 C CA . PRO A 1 108 ? 13.831 6.962 6.413 1.00 33.55 197 PRO A CA 1
ATOM 615 C C . PRO A 1 108 ? 12.364 6.543 6.294 1.00 23.60 197 PRO A C 1
ATOM 616 O O . PRO A 1 108 ? 12.073 5.370 6.073 1.00 20.67 197 PRO A O 1
ATOM 620 N N . ILE A 1 109 ? 11.461 7.506 6.449 1.00 22.62 198 ILE A N 1
ATOM 621 C CA . ILE A 1 109 ? 10.051 7.292 6.181 1.00 22.84 198 ILE A CA 1
ATOM 622 C C . ILE A 1 109 ? 9.549 8.349 5.194 1.00 22.45 198 ILE A C 1
ATOM 623 O O . ILE A 1 109 ? 9.732 9.549 5.399 1.00 22.63 198 ILE A O 1
ATOM 628 N N . ILE A 1 110 ? 8.946 7.885 4.108 1.00 19.50 199 ILE A N 1
ATOM 629 C CA . ILE A 1 110 ? 8.295 8.762 3.153 1.00 23.30 199 ILE A CA 1
ATOM 630 C C . ILE A 1 110 ? 6.770 8.669 3.326 1.00 20.65 199 ILE A C 1
ATOM 631 O O . ILE A 1 110 ? 6.194 7.586 3.311 1.00 20.55 199 ILE A O 1
ATOM 636 N N . LEU A 1 111 ? 6.135 9.817 3.529 1.00 22.76 200 LEU A N 1
ATOM 637 C CA . LEU A 1 111 ? 4.676 9.912 3.530 1.00 26.40 200 LEU A CA 1
ATOM 638 C C . LEU A 1 111 ? 4.155 10.235 2.119 1.00 20.85 200 LEU A C 1
ATOM 639 O O . LEU A 1 111 ? 4.465 11.287 1.567 1.00 17.07 200 LEU A O 1
ATOM 644 N N . VAL A 1 112 ? 3.366 9.330 1.544 1.00 18.81 201 VAL A N 1
ATOM 645 C CA . VAL A 1 112 ? 2.834 9.542 0.195 1.00 22.00 201 VAL A CA 1
ATOM 646 C C . VAL A 1 112 ? 1.312 9.672 0.130 1.00 19.52 201 VAL A C 1
ATOM 647 O O . VAL A 1 112 ? 0.588 8.753 0.491 1.00 18.39 201 VAL A O 1
ATOM 651 N N . GLY A 1 113 ? 0.848 10.816 -0.364 1.00 24.28 202 GLY A N 1
ATOM 652 C CA . GLY A 1 113 ? -0.560 11.023 -0.656 1.00 21.34 202 GLY A CA 1
ATOM 653 C C . GLY A 1 113 ? -0.857 10.762 -2.119 1.00 16.44 202 GLY A C 1
ATOM 654 O O . GLY A 1 113 ? -0.636 11.606 -2.976 1.00 18.82 202 GLY A O 1
ATOM 655 N N . ASN A 1 114 ? -1.367 9.574 -2.391 1.00 15.40 203 ASN A N 1
ATOM 656 C CA . ASN A 1 114 ? -1.621 9.122 -3.746 1.00 18.20 203 ASN A CA 1
ATOM 657 C C . ASN A 1 114 ? -3.019 9.494 -4.240 1.00 21.21 203 ASN A C 1
ATOM 658 O O . ASN A 1 114 ? -3.851 9.958 -3.463 1.00 19.97 203 ASN A O 1
ATOM 663 N N . LYS A 1 115 ? -3.272 9.289 -5.532 1.00 18.36 204 LYS A N 1
ATOM 664 C CA . LYS A 1 115 ? -4.567 9.621 -6.122 1.00 21.44 204 LYS A CA 1
ATOM 665 C C . LYS A 1 115 ? -4.790 11.131 -6.227 1.00 21.17 204 LYS A C 1
ATOM 666 O O . LYS A 1 115 ? -5.918 11.603 -6.121 1.00 24.67 204 LYS A O 1
ATOM 672 N N . SER A 1 116 ? -3.720 11.885 -6.451 1.00 19.00 205 SER A N 1
ATOM 673 C CA . SER A 1 116 ? -3.834 13.332 -6.585 1.00 19.47 205 SER A CA 1
ATOM 674 C C . SER A 1 116 ? -4.664 13.744 -7.803 1.00 19.18 205 SER A C 1
ATOM 675 O O . SER A 1 116 ? -4.956 14.923 -7.993 1.00 24.66 205 SER A O 1
ATOM 678 N N . ASP A 1 117 ? -5.043 12.776 -8.627 1.00 22.06 206 ASP A N 1
ATOM 679 C CA . ASP A 1 117 ? -5.852 13.065 -9.815 1.00 26.89 206 ASP A CA 1
ATOM 680 C C . ASP A 1 117 ? -7.355 13.249 -9.501 1.00 25.33 206 ASP A C 1
ATOM 681 O O . ASP A 1 117 ? -8.071 13.986 -10.192 1.00 25.40 206 ASP A O 1
ATOM 686 N N . LEU A 1 118 ? -7.814 12.584 -8.445 1.00 25.97 207 LEU A N 1
ATOM 687 C CA . LEU A 1 118 ? -9.210 12.644 -8.023 1.00 22.33 207 LEU A CA 1
ATOM 688 C C . LEU A 1 118 ? -9.519 13.923 -7.239 1.00 27.97 207 LEU A C 1
ATOM 689 O O . LEU A 1 118 ? -9.785 13.878 -6.034 1.00 30.84 207 LEU A O 1
ATOM 694 N N . VAL A 1 119 ? -9.493 15.054 -7.945 1.00 29.91 208 VAL A N 1
ATOM 695 C CA . VAL A 1 119 ? -9.583 16.390 -7.346 1.00 36.48 208 VAL A CA 1
ATOM 696 C C . VAL A 1 119 ? -10.941 16.685 -6.721 1.00 35.58 208 VAL A C 1
ATOM 697 O O . VAL A 1 119 ? -11.060 17.537 -5.842 1.00 42.75 208 VAL A O 1
ATOM 701 N N . ARG A 1 120 ? -11.970 15.983 -7.171 1.00 39.54 209 ARG A N 1
ATOM 702 C CA . ARG A 1 120 ? -13.310 16.240 -6.661 1.00 44.74 209 ARG A CA 1
ATOM 703 C C . ARG A 1 120 ? -13.535 15.561 -5.315 1.00 43.89 209 ARG A C 1
ATOM 704 O O . ARG A 1 120 ? -14.117 16.148 -4.395 1.00 45.16 209 ARG A O 1
ATOM 712 N N . SER A 1 121 ? -13.061 14.325 -5.199 1.00 31.36 210 SER A N 1
ATOM 713 C CA . SER A 1 121 ? -13.296 13.555 -3.990 1.00 32.29 210 SER A CA 1
ATOM 714 C C . SER A 1 121 ? -12.117 13.581 -3.014 1.00 27.71 210 SER A C 1
ATOM 715 O O . SER A 1 121 ? -12.000 12.699 -2.168 1.00 33.17 210 SER A O 1
ATOM 718 N N . ARG A 1 122 ? -11.268 14.601 -3.117 1.00 28.56 211 ARG A N 1
ATOM 719 C CA . ARG A 1 122 ? -10.134 14.752 -2.204 1.00 27.02 211 ARG A CA 1
ATOM 720 C C . ARG A 1 122 ? -10.612 15.119 -0.795 1.00 30.92 211 ARG A C 1
ATOM 721 O O . ARG A 1 122 ? -11.489 15.970 -0.641 1.00 28.95 211 ARG A O 1
ATOM 729 N N . GLU A 1 123 ? -10.044 14.477 0.227 1.00 26.46 212 GLU A N 1
ATOM 730 C CA . GLU A 1 123 ? -10.397 14.775 1.625 1.00 26.86 212 GLU A CA 1
ATOM 731 C C . GLU A 1 123 ? -9.230 15.310 2.451 1.00 28.63 212 GLU A C 1
ATOM 732 O O . GLU A 1 123 ? -9.418 15.804 3.559 1.00 25.49 212 GLU A O 1
ATOM 738 N N . VAL A 1 124 ? -8.022 15.184 1.920 1.00 30.82 213 VAL A N 1
ATOM 739 C CA . VAL A 1 124 ? -6.843 15.711 2.587 1.00 23.97 213 VAL A CA 1
ATOM 740 C C . VAL A 1 124 ? -6.156 16.676 1.634 1.00 25.41 213 VAL A C 1
ATOM 741 O O . VAL A 1 124 ? -5.990 16.377 0.450 1.00 29.35 213 VAL A O 1
ATOM 745 N N . SER A 1 125 ? -5.780 17.845 2.138 1.00 24.50 214 SER A N 1
ATOM 746 C CA . SER A 1 125 ? -5.098 18.834 1.316 1.00 28.61 214 SER A CA 1
ATOM 747 C C . SER A 1 125 ? -3.614 18.543 1.281 1.00 32.33 214 SER A C 1
ATOM 748 O O . SER A 1 125 ? -3.094 17.829 2.139 1.00 29.93 214 SER A O 1
ATOM 751 N N . VAL A 1 126 ? -2.931 19.116 0.293 1.00 34.40 215 VAL A N 1
ATOM 752 C CA . VAL A 1 126 ? -1.490 18.958 0.154 1.00 29.98 215 VAL A CA 1
ATOM 753 C C . VAL A 1 126 ? -0.771 19.467 1.394 1.00 33.16 215 VAL A C 1
ATOM 754 O O . VAL A 1 126 ? 0.039 18.765 1.994 1.00 29.39 215 VAL A O 1
ATOM 758 N N . ASP A 1 127 ? -1.085 20.700 1.773 1.00 40.80 216 ASP A N 1
ATOM 759 C CA . ASP A 1 127 ? -0.413 21.363 2.883 1.00 37.75 216 ASP A CA 1
ATOM 760 C C . ASP A 1 127 ? -0.639 20.649 4.212 1.00 32.52 216 ASP A C 1
ATOM 761 O O . ASP A 1 127 ? 0.255 20.590 5.051 1.00 36.04 216 ASP A O 1
ATOM 766 N N . GLU A 1 128 ? -1.848 20.133 4.398 1.00 29.87 217 GLU A N 1
ATOM 767 C CA . GLU A 1 128 ? -2.187 19.282 5.530 1.00 31.76 217 GLU A CA 1
ATOM 768 C C . GLU A 1 128 ? -1.311 18.021 5.509 1.00 29.88 217 GLU A C 1
ATOM 769 O O . GLU A 1 128 ? -0.944 17.476 6.550 1.00 25.57 217 GLU A O 1
ATOM 775 N N . GLY A 1 129 ? -0.970 17.569 4.309 1.00 31.94 218 GLY A N 1
ATOM 776 C CA . GLY A 1 129 ? -0.125 16.404 4.155 1.00 28.64 218 GLY A CA 1
ATOM 777 C C . GLY A 1 129 ? 1.327 16.760 4.365 1.00 29.27 218 GLY A C 1
ATOM 778 O O . GLY A 1 129 ? 2.078 15.990 4.955 1.00 30.19 218 GLY A O 1
ATOM 779 N N A ARG A 1 130 ? 1.719 17.937 3.889 0.59 28.51 219 ARG A N 1
ATOM 780 N N B ARG A 1 130 ? 1.711 17.942 3.889 0.41 27.98 219 ARG A N 1
ATOM 781 C CA A ARG A 1 130 ? 3.094 18.411 4.028 0.59 29.33 219 ARG A CA 1
ATOM 782 C CA B ARG A 1 130 ? 3.079 18.441 4.008 0.41 29.42 219 ARG A CA 1
ATOM 783 C C A ARG A 1 130 ? 3.394 18.927 5.436 0.59 30.10 219 ARG A C 1
ATOM 784 C C B ARG A 1 130 ? 3.387 18.919 5.428 0.41 30.03 219 ARG A C 1
ATOM 785 O O A ARG A 1 130 ? 4.514 18.804 5.928 0.59 30.75 219 ARG A O 1
ATOM 786 O O B ARG A 1 130 ? 4.502 18.758 5.922 0.41 30.67 219 ARG A O 1
ATOM 801 N N . ALA A 1 131 ? 2.391 19.511 6.077 1.00 26.34 220 ALA A N 1
ATOM 802 C CA . ALA A 1 131 ? 2.539 19.966 7.452 1.00 31.62 220 ALA A CA 1
ATOM 803 C C . ALA A 1 131 ? 2.638 18.779 8.426 1.00 31.19 220 ALA A C 1
ATOM 804 O O . ALA A 1 131 ? 3.432 18.807 9.366 1.00 35.17 220 ALA A O 1
ATOM 806 N N . CYS A 1 132 ? 1.837 17.741 8.194 1.00 29.16 221 CYS A N 1
ATOM 807 C CA . CYS A 1 132 ? 1.924 16.498 8.961 1.00 30.78 221 CYS A CA 1
ATOM 808 C C . CYS A 1 132 ? 3.336 15.891 8.882 1.00 32.44 221 CYS A C 1
ATOM 809 O O . CYS A 1 132 ? 3.893 15.438 9.888 1.00 29.25 221 CYS A O 1
ATOM 812 N N . ALA A 1 133 ? 3.907 15.906 7.677 1.00 31.81 222 ALA A N 1
ATOM 813 C CA . ALA A 1 133 ? 5.216 15.315 7.407 1.00 25.19 222 ALA A CA 1
ATOM 814 C C . ALA A 1 133 ? 6.341 15.986 8.191 1.00 28.21 222 ALA A C 1
ATOM 815 O O . ALA A 1 133 ? 7.158 15.304 8.798 1.00 32.18 222 ALA A O 1
ATOM 817 N N . VAL A 1 134 ? 6.395 17.315 8.169 1.00 32.50 223 VAL A N 1
ATOM 818 C CA . VAL A 1 134 ? 7.432 18.037 8.910 1.00 36.01 223 VAL A CA 1
ATOM 819 C C . VAL A 1 134 ? 7.388 17.718 10.401 1.00 39.39 223 VAL A C 1
ATOM 820 O O . VAL A 1 134 ? 8.361 17.221 10.966 1.00 43.50 223 VAL A O 1
ATOM 824 N N . VAL A 1 135 ? 6.254 18.008 11.032 1.00 33.48 224 VAL A N 1
ATOM 825 C CA . VAL A 1 135 ? 6.100 17.803 12.466 1.00 29.38 224 VAL A CA 1
ATOM 826 C C . VAL A 1 135 ? 6.437 16.369 12.888 1.00 30.33 224 VAL A C 1
ATOM 827 O O . VAL A 1 135 ? 7.054 16.155 13.931 1.00 33.29 224 VAL A O 1
ATOM 831 N N . PHE A 1 136 ? 6.063 15.387 12.072 1.00 28.37 225 PHE A N 1
ATOM 832 C CA . PHE A 1 136 ? 6.339 13.991 12.421 1.00 26.48 225 PHE A CA 1
ATOM 833 C C . PHE A 1 136 ? 7.528 13.350 11.692 1.00 25.81 225 PHE A C 1
ATOM 834 O O . PHE A 1 136 ? 7.634 12.126 11.620 1.00 27.98 225 PHE A O 1
ATOM 842 N N . ASP A 1 137 ? 8.433 14.184 11.186 1.00 24.01 226 ASP A N 1
ATOM 843 C CA . ASP A 1 137 ? 9.692 13.712 10.610 1.00 28.18 226 ASP A CA 1
ATOM 844 C C . ASP A 1 137 ? 9.492 12.667 9.515 1.00 29.94 226 ASP A C 1
ATOM 845 O O . ASP A 1 137 ? 9.948 11.528 9.641 1.00 28.05 226 ASP A O 1
ATOM 850 N N . CYS A 1 138 ? 8.798 13.079 8.454 1.00 26.27 227 CYS A N 1
ATOM 851 C CA . CYS A 1 138 ? 8.643 12.315 7.225 1.00 22.60 227 CYS A CA 1
ATOM 852 C C . CYS A 1 138 ? 9.096 13.178 6.062 1.00 27.02 227 CYS A C 1
ATOM 853 O O . CYS A 1 138 ? 9.044 14.410 6.126 1.00 26.72 227 CYS A O 1
ATOM 856 N N . LYS A 1 139 ? 9.533 12.531 4.992 1.00 25.63 228 LYS A N 1
ATOM 857 C CA . LYS A 1 139 ? 9.597 13.193 3.704 1.00 22.79 228 LYS A CA 1
ATOM 858 C C . LYS A 1 139 ? 8.181 13.083 3.154 1.00 23.42 228 LYS A C 1
ATOM 859 O O . LYS A 1 139 ? 7.453 12.162 3.504 1.00 24.80 228 LYS A O 1
ATOM 865 N N . PHE A 1 140 ? 7.769 14.030 2.326 1.00 23.04 229 PHE A N 1
ATOM 866 C CA . PHE A 1 140 ? 6.399 14.038 1.840 1.00 21.49 229 PHE A CA 1
ATOM 867 C C . PHE A 1 140 ? 6.326 14.176 0.332 1.00 25.86 229 PHE A C 1
ATOM 868 O O . PHE A 1 140 ? 7.026 14.997 -0.256 1.00 23.59 229 PHE A O 1
ATOM 876 N N . ILE A 1 141 ? 5.472 13.372 -0.293 1.00 24.30 230 ILE A N 1
ATOM 877 C CA . ILE A 1 141 ? 5.161 13.566 -1.703 1.00 23.65 230 ILE A CA 1
ATOM 878 C C . ILE A 1 141 ? 3.725 13.155 -2.036 1.00 22.55 230 ILE A C 1
ATOM 879 O O . ILE A 1 141 ? 3.188 12.208 -1.467 1.00 19.90 230 ILE A O 1
ATOM 884 N N . GLU A 1 142 ? 3.098 13.907 -2.935 1.00 19.77 231 GLU A N 1
ATOM 885 C CA . GLU A 1 142 ? 1.828 13.496 -3.509 1.00 22.69 231 GLU A CA 1
ATOM 886 C C . GLU A 1 142 ? 2.074 12.887 -4.884 1.00 22.58 231 GLU A C 1
ATOM 887 O O . GLU A 1 142 ? 2.785 13.465 -5.711 1.00 22.15 231 GLU A O 1
ATOM 893 N N . THR A 1 143 ? 1.483 11.718 -5.113 1.00 23.74 232 THR A N 1
ATOM 894 C CA . THR A 1 143 ? 1.606 11.007 -6.376 1.00 17.02 232 THR A CA 1
ATOM 895 C C . THR A 1 143 ? 0.223 10.741 -6.947 1.00 24.29 232 THR A C 1
ATOM 896 O O . THR A 1 143 ? -0.790 10.847 -6.248 1.00 22.95 232 THR A O 1
ATOM 900 N N . SER A 1 144 ? 0.189 10.394 -8.227 1.00 25.05 233 SER A N 1
ATOM 901 C CA . SER A 1 144 ? -0.987 9.759 -8.794 1.00 22.01 233 SER A CA 1
ATOM 902 C C . SER A 1 144 ? -0.540 8.590 -9.626 1.00 16.98 233 SER A C 1
ATOM 903 O O . SER A 1 144 ? 0.012 8.779 -10.697 1.00 19.94 233 SER A O 1
ATOM 906 N N . ALA A 1 145 ? -0.783 7.380 -9.140 1.00 20.78 234 ALA A N 1
ATOM 907 C CA . ALA A 1 145 ? -0.464 6.189 -9.915 1.00 26.69 234 ALA A CA 1
ATOM 908 C C . ALA A 1 145 ? -1.233 6.181 -11.244 1.00 26.53 234 ALA A C 1
ATOM 909 O O . ALA A 1 145 ? -0.721 5.717 -12.273 1.00 23.59 234 ALA A O 1
ATOM 911 N N . ALA A 1 146 ? -2.455 6.715 -11.214 1.00 20.05 235 ALA A N 1
ATOM 912 C CA . ALA A 1 146 ? -3.283 6.821 -12.415 1.00 21.16 235 ALA A CA 1
ATOM 913 C C . ALA A 1 146 ? -2.582 7.570 -13.538 1.00 19.00 235 ALA A C 1
ATOM 914 O O . ALA A 1 146 ? -2.670 7.188 -14.698 1.00 22.53 235 ALA A O 1
ATOM 916 N N . LEU A 1 147 ? -1.895 8.649 -13.192 1.00 21.60 236 LEU A N 1
ATOM 917 C CA . LEU A 1 147 ? -1.270 9.497 -14.193 1.00 23.12 236 LEU A CA 1
ATOM 918 C C . LEU A 1 147 ? 0.244 9.338 -14.241 1.00 21.66 236 LEU A C 1
ATOM 919 O O . LEU A 1 147 ? 0.929 10.101 -14.915 1.00 20.06 236 LEU A O 1
ATOM 924 N N . HIS A 1 148 ? 0.753 8.341 -13.525 1.00 24.36 237 HIS A N 1
ATOM 925 C CA . HIS A 1 148 ? 2.191 8.094 -13.454 1.00 25.34 237 HIS A CA 1
ATOM 926 C C . HIS A 1 148 ? 2.943 9.337 -12.977 1.00 26.91 237 HIS A C 1
ATOM 927 O O . HIS A 1 148 ? 4.077 9.582 -13.388 1.00 27.12 237 HIS A O 1
ATOM 934 N N . HIS A 1 149 ? 2.304 10.122 -12.115 1.00 20.21 238 HIS A N 1
ATOM 935 C CA . HIS A 1 149 ? 2.864 11.397 -11.684 1.00 22.78 238 HIS A CA 1
ATOM 936 C C . HIS A 1 149 ? 3.632 11.267 -10.373 1.00 24.31 238 HIS A C 1
ATOM 937 O O . HIS A 1 149 ? 3.104 10.750 -9.385 1.00 21.32 238 HIS A O 1
ATOM 944 N N . ASN A 1 150 ? 4.877 11.743 -10.380 1.00 22.98 239 ASN A N 1
ATOM 945 C CA . ASN A 1 150 ? 5.735 11.737 -9.200 1.00 16.89 239 ASN A CA 1
ATOM 946 C C . ASN A 1 150 ? 6.058 10.353 -8.682 1.00 20.13 239 ASN A C 1
ATOM 947 O O . ASN A 1 150 ? 6.569 10.206 -7.570 1.00 23.71 239 ASN A O 1
ATOM 952 N N . VAL A 1 151 ? 5.753 9.328 -9.471 1.00 26.51 240 VAL A N 1
ATOM 953 C CA . VAL A 1 151 ? 6.074 7.979 -9.037 1.00 25.63 240 VAL A CA 1
ATOM 954 C C . VAL A 1 151 ? 7.586 7.786 -9.073 1.00 25.32 240 VAL A C 1
ATOM 955 O O . VAL A 1 151 ? 8.170 7.259 -8.128 1.00 27.05 240 VAL A O 1
ATOM 959 N N . GLN A 1 152 ? 8.215 8.246 -10.150 1.00 21.27 241 GLN A N 1
ATOM 960 C CA . GLN A 1 152 ? 9.660 8.202 -10.260 1.00 24.27 241 GLN A CA 1
ATOM 961 C C . GLN A 1 152 ? 10.309 9.082 -9.191 1.00 24.49 241 GLN A C 1
ATOM 962 O O . GLN A 1 152 ? 11.283 8.681 -8.558 1.00 23.35 241 GLN A O 1
ATOM 968 N N . ALA A 1 153 ? 9.757 10.276 -8.991 1.00 25.87 242 ALA A N 1
ATOM 969 C CA . ALA A 1 153 ? 10.267 11.216 -7.996 1.00 21.74 242 ALA A CA 1
ATOM 970 C C . ALA A 1 153 ? 10.206 10.614 -6.601 1.00 23.46 242 ALA A C 1
ATOM 971 O O . ALA A 1 153 ? 11.097 10.827 -5.780 1.00 26.18 242 ALA A O 1
ATOM 973 N N . LEU A 1 154 ? 9.142 9.867 -6.330 1.00 21.41 243 LEU A N 1
ATOM 974 C CA . LEU A 1 154 ? 8.991 9.202 -5.045 1.00 22.52 243 LEU A CA 1
ATOM 975 C C . LEU A 1 154 ? 10.180 8.278 -4.772 1.00 26.10 243 LEU A C 1
ATOM 976 O O . LEU A 1 154 ? 10.845 8.387 -3.737 1.00 25.71 243 LEU A O 1
ATOM 981 N N . PHE A 1 155 ? 10.446 7.373 -5.707 1.00 25.15 244 PHE A N 1
ATOM 982 C CA . PHE A 1 155 ? 11.453 6.344 -5.497 1.00 24.80 244 PHE A CA 1
ATOM 983 C C . PHE A 1 155 ? 12.876 6.878 -5.591 1.00 23.53 244 PHE A C 1
ATOM 984 O O . PHE A 1 155 ? 13.808 6.289 -5.050 1.00 22.71 244 PHE A O 1
ATOM 992 N N . GLU A 1 156 ? 13.029 8.017 -6.248 1.00 21.50 245 GLU A N 1
ATOM 993 C CA . GLU A 1 156 ? 14.301 8.702 -6.248 1.00 24.28 245 GLU A CA 1
ATOM 994 C C . GLU A 1 156 ? 14.526 9.403 -4.914 1.00 26.74 245 GLU A C 1
ATOM 995 O O . GLU A 1 156 ? 15.651 9.449 -4.411 1.00 29.71 245 GLU A O 1
ATOM 1001 N N . GLY A 1 157 ? 13.454 9.949 -4.344 1.00 25.69 246 GLY A N 1
ATOM 1002 C CA . GLY A 1 157 ? 13.512 10.514 -3.007 1.00 20.70 246 GLY A CA 1
ATOM 1003 C C . GLY A 1 157 ? 13.913 9.470 -1.973 1.00 29.90 246 GLY A C 1
ATOM 1004 O O . GLY A 1 157 ? 14.805 9.688 -1.159 1.00 30.70 246 GLY A O 1
ATOM 1005 N N . VAL A 1 158 ? 13.249 8.323 -2.006 1.00 25.98 247 VAL A N 1
ATOM 1006 C CA . VAL A 1 158 ? 13.573 7.235 -1.095 1.00 24.86 247 VAL A CA 1
ATOM 1007 C C . VAL A 1 158 ? 15.071 6.927 -1.086 1.00 25.74 247 VAL A C 1
ATOM 1008 O O . VAL A 1 158 ? 15.656 6.675 -0.042 1.00 24.42 247 VAL A O 1
ATOM 1012 N N . VAL A 1 159 ? 15.685 6.936 -2.262 1.00 28.34 248 VAL A N 1
ATOM 1013 C CA . VAL A 1 159 ? 17.109 6.662 -2.385 1.00 28.68 248 VAL A CA 1
ATOM 1014 C C . VAL A 1 159 ? 17.901 7.801 -1.768 1.00 31.94 248 VAL A C 1
ATOM 1015 O O . VAL A 1 159 ? 18.852 7.579 -1.015 1.00 32.47 248 VAL A O 1
ATOM 1019 N N . ARG A 1 160 ? 17.502 9.025 -2.099 1.00 29.62 249 ARG A N 1
ATOM 1020 C CA . ARG A 1 160 ? 18.146 10.215 -1.567 1.00 25.96 249 ARG A CA 1
ATOM 1021 C C . ARG A 1 160 ? 18.066 10.155 -0.051 1.00 37.78 249 ARG A C 1
ATOM 1022 O O . ARG A 1 160 ? 19.054 10.355 0.657 1.00 35.10 249 ARG A O 1
ATOM 1030 N N . GLN A 1 161 ? 16.873 9.847 0.441 1.00 37.42 250 GLN A N 1
ATOM 1031 C CA . GLN A 1 161 ? 16.619 9.828 1.870 1.00 34.67 250 GLN A CA 1
ATOM 1032 C C . GLN A 1 161 ? 17.447 8.749 2.565 1.00 26.75 250 GLN A C 1
ATOM 1033 O O . GLN A 1 161 ? 18.117 9.022 3.555 1.00 30.68 250 GLN A O 1
ATOM 1039 N N . ILE A 1 162 ? 17.410 7.530 2.042 1.00 26.20 251 ILE A N 1
ATOM 1040 C CA . ILE A 1 162 ? 18.223 6.466 2.605 1.00 31.89 251 ILE A CA 1
ATOM 1041 C C . ILE A 1 162 ? 19.636 7.011 2.729 1.00 39.01 251 ILE A C 1
ATOM 1042 O O . ILE A 1 162 ? 20.335 6.751 3.714 1.00 34.99 251 ILE A O 1
ATOM 1047 N N . ARG A 1 163 ? 20.031 7.801 1.731 1.00 36.22 252 ARG A N 1
ATOM 1048 C CA . ARG A 1 163 ? 21.374 8.379 1.670 1.00 35.67 252 ARG A CA 1
ATOM 1049 C C . ARG A 1 163 ? 21.624 9.481 2.714 1.00 33.44 252 ARG A C 1
ATOM 1050 O O . ARG A 1 163 ? 22.749 9.664 3.152 1.00 36.05 252 ARG A O 1
ATOM 1058 N N . LEU A 1 164 ? 20.593 10.213 3.120 1.00 37.63 253 LEU A N 1
ATOM 1059 C CA . LEU A 1 164 ? 20.782 11.221 4.162 1.00 36.00 253 LEU A CA 1
ATOM 1060 C C . LEU A 1 164 ? 21.124 10.560 5.493 1.00 34.59 253 LEU A C 1
ATOM 1061 O O . LEU A 1 164 ? 21.983 11.028 6.240 1.00 30.13 253 LEU A O 1
ATOM 1066 N N . ARG A 1 165 ? 20.437 9.464 5.783 1.00 32.22 254 ARG A N 1
ATOM 1067 C CA . ARG A 1 165 ? 20.608 8.785 7.053 1.00 33.65 254 ARG A CA 1
ATOM 1068 C C . ARG A 1 165 ? 21.913 8.002 7.101 1.00 38.97 254 ARG A C 1
ATOM 1069 O O . ARG A 1 165 ? 22.627 8.048 8.099 1.00 51.11 254 ARG A O 1
ATOM 1077 N N . ARG A 1 166 ? 22.235 7.284 6.033 0.96 40.03 255 ARG A N 1
ATOM 1078 C CA . ARG A 1 166 ? 23.459 6.483 6.032 0.91 47.25 255 ARG A CA 1
ATOM 1079 C C . ARG A 1 166 ? 24.730 7.337 6.179 0.95 46.17 255 ARG A C 1
ATOM 1080 O O . ARG A 1 166 ? 25.825 6.835 6.470 1.00 38.21 255 ARG A O 1
ATOM 1088 N N . SER B 1 1 ? -1.734 35.223 26.867 1.00 41.46 90 SER B N 1
ATOM 1089 C CA . SER B 1 1 ? -1.180 35.151 25.519 1.00 38.11 90 SER B CA 1
ATOM 1090 C C . SER B 1 1 ? -1.861 34.090 24.653 1.00 40.25 90 SER B C 1
ATOM 1091 O O . SER B 1 1 ? -2.679 34.432 23.809 1.00 41.32 90 SER B O 1
ATOM 1094 N N . VAL B 1 2 ? -1.515 32.819 24.874 1.00 45.95 91 VAL B N 1
ATOM 1095 C CA . VAL B 1 2 ? -2.073 31.664 24.144 1.00 38.95 91 VAL B CA 1
ATOM 1096 C C . VAL B 1 2 ? -1.022 30.982 23.252 1.00 43.56 91 VAL B C 1
ATOM 1097 O O . VAL B 1 2 ? -1.368 30.299 22.290 1.00 47.98 91 VAL B O 1
ATOM 1101 N N . TYR B 1 3 ? 0.257 31.146 23.592 1.00 47.40 92 TYR B N 1
ATOM 1102 C CA . TYR B 1 3 ? 1.369 30.702 22.737 1.00 42.32 92 TYR B CA 1
ATOM 1103 C C . TYR B 1 3 ? 1.566 29.197 22.656 1.00 45.42 92 TYR B C 1
ATOM 1104 O O . TYR B 1 3 ? 1.994 28.573 23.628 1.00 41.90 92 TYR B O 1
ATOM 1113 N N . LYS B 1 4 ? 1.302 28.620 21.487 1.00 39.62 93 LYS B N 1
ATOM 1114 C CA . LYS B 1 4 ? 1.586 27.207 21.269 1.00 41.36 93 LYS B CA 1
ATOM 1115 C C . LYS B 1 4 ? 3.078 26.971 21.014 1.00 38.76 93 LYS B C 1
ATOM 1116 O O . LYS B 1 4 ? 3.661 27.548 20.097 1.00 31.42 93 LYS B O 1
ATOM 1122 N N . VAL B 1 5 ? 3.682 26.114 21.834 1.00 37.47 94 VAL B N 1
ATOM 1123 C CA . VAL B 1 5 ? 5.084 25.737 21.675 1.00 34.67 94 VAL B CA 1
ATOM 1124 C C . VAL B 1 5 ? 5.206 24.239 21.376 1.00 34.83 94 VAL B C 1
ATOM 1125 O O . VAL B 1 5 ? 4.897 23.394 22.223 1.00 25.49 94 VAL B O 1
ATOM 1129 N N . LEU B 1 6 ? 5.654 23.924 20.160 1.00 29.26 95 LEU B N 1
ATOM 1130 C CA . LEU B 1 6 ? 5.815 22.539 19.709 1.00 29.92 95 LEU B CA 1
ATOM 1131 C C . LEU B 1 6 ? 7.220 21.998 19.952 1.00 26.87 95 LEU B C 1
ATOM 1132 O O . LEU B 1 6 ? 8.206 22.618 19.554 1.00 22.52 95 LEU B O 1
ATOM 1137 N N . LEU B 1 7 ? 7.288 20.827 20.587 1.00 30.08 96 LEU B N 1
ATOM 1138 C CA . LEU B 1 7 ? 8.547 20.198 21.001 1.00 26.72 96 LEU B CA 1
ATOM 1139 C C . LEU B 1 7 ? 8.975 19.080 20.052 1.00 26.20 96 LEU B C 1
ATOM 1140 O O . LEU B 1 7 ? 8.403 17.992 20.081 1.00 26.97 96 LEU B O 1
ATOM 1145 N N . LEU B 1 8 ? 9.992 19.350 19.234 1.00 30.55 97 LEU B N 1
ATOM 1146 C CA . LEU B 1 8 ? 10.451 18.416 18.203 1.00 24.02 97 LEU B CA 1
ATOM 1147 C C . LEU B 1 8 ? 11.843 17.879 18.487 1.00 23.31 97 LEU B C 1
ATOM 1148 O O . LEU B 1 8 ? 12.607 18.470 19.251 1.00 28.08 97 LEU B O 1
ATOM 1153 N N . GLY B 1 9 ? 12.175 16.750 17.869 1.00 24.12 98 GLY B N 1
ATOM 1154 C CA . GLY B 1 9 ? 13.512 16.203 17.995 1.00 23.74 98 GLY B CA 1
ATOM 1155 C C . GLY B 1 9 ? 13.621 14.691 17.994 1.00 24.72 98 GLY B C 1
ATOM 1156 O O . GLY B 1 9 ? 12.614 13.988 18.054 1.00 27.48 98 GLY B O 1
ATOM 1157 N N . ALA B 1 10 ? 14.862 14.208 17.935 1.00 24.44 99 ALA B N 1
ATOM 1158 C CA . ALA B 1 10 ? 15.187 12.783 17.926 1.00 27.64 99 ALA B CA 1
ATOM 1159 C C . ALA B 1 10 ? 14.789 12.079 19.225 1.00 28.99 99 ALA B C 1
ATOM 1160 O O . ALA B 1 10 ? 14.639 12.717 20.261 1.00 25.64 99 ALA B O 1
ATOM 1162 N N . PRO B 1 11 ? 14.626 10.752 19.175 1.00 24.94 100 PRO B N 1
ATOM 1163 C CA . PRO B 1 11 ? 14.256 10.025 20.393 1.00 22.56 100 PRO B CA 1
ATOM 1164 C C . PRO B 1 11 ? 15.276 10.154 21.529 1.00 25.41 100 PRO B C 1
ATOM 1165 O O . PRO B 1 11 ? 16.492 10.109 21.310 1.00 21.93 100 PRO B O 1
ATOM 1169 N N . GLY B 1 12 ? 14.760 10.345 22.742 1.00 28.30 101 GLY B N 1
ATOM 1170 C CA . GLY B 1 12 ? 15.558 10.282 23.954 1.00 30.12 101 GLY B CA 1
ATOM 1171 C C . GLY B 1 12 ? 16.459 11.470 24.230 1.00 28.63 101 GLY B C 1
ATOM 1172 O O . GLY B 1 12 ? 17.335 11.395 25.093 1.00 28.36 101 GLY B O 1
ATOM 1173 N N . VAL B 1 13 ? 16.255 12.565 23.504 1.00 26.56 102 VAL B N 1
ATOM 1174 C CA . VAL B 1 13 ? 17.060 13.767 23.708 1.00 25.87 102 VAL B CA 1
ATOM 1175 C C . VAL B 1 13 ? 16.701 14.434 25.023 1.00 17.99 102 VAL B C 1
ATOM 1176 O O . VAL B 1 13 ? 17.493 15.181 25.575 1.00 21.65 102 VAL B O 1
ATOM 1180 N N . GLY B 1 14 ? 15.496 14.159 25.512 1.00 23.34 103 GLY B N 1
ATOM 1181 C CA . GLY B 1 14 ? 15.007 14.752 26.748 1.00 24.08 103 GLY B CA 1
ATOM 1182 C C . GLY B 1 14 ? 13.829 15.700 26.600 1.00 19.29 103 GLY B C 1
ATOM 1183 O O . GLY B 1 14 ? 13.598 16.533 27.474 1.00 21.86 103 GLY B O 1
ATOM 1184 N N . LYS B 1 15 ? 13.083 15.568 25.505 1.00 22.97 104 LYS B N 1
ATOM 1185 C CA . LYS B 1 15 ? 11.923 16.423 25.219 1.00 23.48 104 LYS B CA 1
ATOM 1186 C C . LYS B 1 15 ? 10.865 16.447 26.331 1.00 29.40 104 LYS B C 1
ATOM 1187 O O . LYS B 1 15 ? 10.419 17.522 26.747 1.00 22.75 104 LYS B O 1
ATOM 1193 N N . SER B 1 16 ? 10.449 15.268 26.790 1.00 24.28 105 SER B N 1
ATOM 1194 C CA . SER B 1 16 ? 9.461 15.166 27.864 1.00 22.80 105 SER B CA 1
ATOM 1195 C C . SER B 1 16 ? 9.993 15.677 29.206 1.00 21.18 105 SER B C 1
ATOM 1196 O O . SER B 1 16 ? 9.294 16.377 29.940 1.00 24.26 105 SER B O 1
ATOM 1199 N N . ALA B 1 17 ? 11.236 15.328 29.515 1.00 23.14 106 ALA B N 1
ATOM 1200 C CA . ALA B 1 17 ? 11.914 15.833 30.704 1.00 21.75 106 ALA B CA 1
ATOM 1201 C C . ALA B 1 17 ? 11.781 17.343 30.798 1.00 24.13 106 ALA B C 1
ATOM 1202 O O . ALA B 1 17 ? 11.363 17.875 31.826 1.00 27.65 106 ALA B O 1
ATOM 1204 N N . LEU B 1 18 ? 12.154 18.020 29.713 1.00 23.41 107 LEU B N 1
ATOM 1205 C CA . LEU B 1 18 ? 12.131 19.478 29.627 1.00 19.54 107 LEU B CA 1
ATOM 1206 C C . LEU B 1 18 ? 10.740 20.055 29.841 1.00 28.15 107 LEU B C 1
ATOM 1207 O O . LEU B 1 18 ? 10.577 21.024 30.584 1.00 24.00 107 LEU B O 1
ATOM 1212 N N . ALA B 1 19 ? 9.746 19.464 29.174 1.00 26.81 108 ALA B N 1
ATOM 1213 C CA . ALA B 1 19 ? 8.362 19.925 29.266 1.00 23.68 108 ALA B CA 1
ATOM 1214 C C . ALA B 1 19 ? 7.815 19.713 30.669 1.00 23.63 108 ALA B C 1
ATOM 1215 O O . ALA B 1 19 ? 7.114 20.572 31.190 1.00 26.46 108 ALA B O 1
ATOM 1217 N N . ARG B 1 20 ? 8.151 18.568 31.264 1.00 24.89 109 ARG B N 1
ATOM 1218 C CA . ARG B 1 20 ? 7.737 18.204 32.626 1.00 27.54 109 ARG B CA 1
ATOM 1219 C C . ARG B 1 20 ? 8.358 19.078 33.725 1.00 28.45 109 ARG B C 1
ATOM 1220 O O . ARG B 1 20 ? 7.707 19.420 34.706 1.00 27.69 109 ARG B O 1
ATOM 1228 N N . ILE B 1 21 ? 9.621 19.436 33.573 1.00 21.52 110 ILE B N 1
ATOM 1229 C CA . ILE B 1 21 ? 10.207 20.383 34.498 1.00 26.09 110 ILE B CA 1
ATOM 1230 C C . ILE B 1 21 ? 9.536 21.754 34.342 1.00 23.97 110 ILE B C 1
ATOM 1231 O O . ILE B 1 21 ? 9.141 22.378 35.319 1.00 23.95 110 ILE B O 1
ATOM 1236 N N . PHE B 1 22 ? 9.390 22.216 33.108 1.00 21.35 111 PHE B N 1
ATOM 1237 C CA . PHE B 1 22 ? 8.820 23.536 32.888 1.00 22.65 111 PHE B CA 1
ATOM 1238 C C . PHE B 1 22 ? 7.427 23.673 33.485 1.00 25.91 111 PHE B C 1
ATOM 1239 O O . PHE B 1 22 ? 7.188 24.568 34.289 1.00 26.75 111 PHE B O 1
ATOM 1247 N N . GLY B 1 23 ? 6.512 22.786 33.097 1.00 25.83 112 GLY B N 1
ATOM 1248 C CA . GLY B 1 23 ? 5.116 22.918 33.486 1.00 32.67 112 GLY B CA 1
ATOM 1249 C C . GLY B 1 23 ? 4.617 21.845 34.431 1.00 34.89 112 GLY B C 1
ATOM 1250 O O . GLY B 1 23 ? 3.432 21.498 34.421 1.00 35.55 112 GLY B O 1
ATOM 1251 N N . GLY B 1 24 ? 5.527 21.339 35.261 1.00 44.19 113 GLY B N 1
ATOM 1252 C CA . GLY B 1 24 ? 5.269 20.189 36.115 1.00 44.28 113 GLY B CA 1
ATOM 1253 C C . GLY B 1 24 ? 5.073 18.911 35.304 1.00 59.33 113 GLY B C 1
ATOM 1254 O O . GLY B 1 24 ? 4.364 18.922 34.285 1.00 52.09 113 GLY B O 1
ATOM 1255 N N . VAL B 1 25 ? 5.687 17.806 35.738 1.00 58.53 114 VAL B N 1
ATOM 1256 C CA . VAL B 1 25 ? 6.498 17.753 36.955 1.00 50.09 114 VAL B CA 1
ATOM 1257 C C . VAL B 1 25 ? 7.667 16.773 36.805 1.00 38.71 114 VAL B C 1
ATOM 1258 O O . VAL B 1 25 ? 8.528 16.653 37.685 1.00 35.32 114 VAL B O 1
ATOM 1260 N N . ALA B 1 34 ? 0.306 14.296 33.989 1.00 45.84 123 ALA B N 1
ATOM 1261 C CA . ALA B 1 34 ? 0.533 13.068 33.237 1.00 51.31 123 ALA B CA 1
ATOM 1262 C C . ALA B 1 34 ? 0.922 13.351 31.783 1.00 61.71 123 ALA B C 1
ATOM 1263 O O . ALA B 1 34 ? 1.042 12.435 30.966 1.00 59.83 123 ALA B O 1
ATOM 1265 N N . GLY B 1 35 ? 1.127 14.625 31.465 1.00 61.84 124 GLY B N 1
ATOM 1266 C CA . GLY B 1 35 ? 1.424 15.024 30.102 1.00 55.52 124 GLY B CA 1
ATOM 1267 C C . GLY B 1 35 ? 0.151 15.037 29.285 1.00 60.65 124 GLY B C 1
ATOM 1268 O O . GLY B 1 35 ? -0.935 14.843 29.834 1.00 68.95 124 GLY B O 1
ATOM 1269 N N . HIS B 1 36 ? 0.266 15.289 27.984 1.00 58.37 125 HIS B N 1
ATOM 1270 C CA . HIS B 1 36 ? 1.530 15.653 27.354 1.00 52.09 125 HIS B CA 1
ATOM 1271 C C . HIS B 1 36 ? 1.376 16.982 26.605 1.00 45.76 125 HIS B C 1
ATOM 1272 O O . HIS B 1 36 ? 1.952 17.202 25.535 1.00 38.89 125 HIS B O 1
ATOM 1279 N N . THR B 1 37 ? 0.565 17.856 27.190 1.00 47.09 126 THR B N 1
ATOM 1280 C CA . THR B 1 37 ? 0.399 19.224 26.727 1.00 43.15 126 THR B CA 1
ATOM 1281 C C . THR B 1 37 ? 0.356 20.115 27.966 1.00 46.88 126 THR B C 1
ATOM 1282 O O . THR B 1 37 ? -0.649 20.158 28.680 1.00 47.90 126 THR B O 1
ATOM 1286 N N . TYR B 1 38 ? 1.464 20.807 28.222 1.00 38.39 127 TYR B N 1
ATOM 1287 C CA . TYR B 1 38 ? 1.656 21.534 29.470 1.00 33.48 127 TYR B CA 1
ATOM 1288 C C . TYR B 1 38 ? 1.223 22.995 29.400 1.00 35.15 127 TYR B C 1
ATOM 1289 O O . TYR B 1 38 ? 1.419 23.677 28.402 1.00 27.53 127 TYR B O 1
ATOM 1298 N N . ASP B 1 39 ? 0.611 23.460 30.479 1.00 44.14 128 ASP B N 1
ATOM 1299 C CA . ASP B 1 39 ? 0.232 24.856 30.599 1.00 41.90 128 ASP B CA 1
ATOM 1300 C C . ASP B 1 39 ? 1.189 25.539 31.563 1.00 38.91 128 ASP B C 1
ATOM 1301 O O . ASP B 1 39 ? 1.959 24.877 32.257 1.00 47.32 128 ASP B O 1
ATOM 1306 N N . ARG B 1 40 ? 1.137 26.862 31.602 1.00 37.73 129 ARG B N 1
ATOM 1307 C CA . ARG B 1 40 ? 2.019 27.645 32.454 1.00 36.54 129 ARG B CA 1
ATOM 1308 C C . ARG B 1 40 ? 2.126 29.065 31.908 1.00 38.70 129 ARG B C 1
ATOM 1309 O O . ARG B 1 40 ? 2.380 29.264 30.720 1.00 35.51 129 ARG B O 1
ATOM 1317 N N . SER B 1 41 ? 1.904 30.048 32.772 1.00 30.41 130 SER B N 1
ATOM 1318 C CA . SER B 1 41 ? 2.090 31.438 32.395 1.00 29.08 130 SER B CA 1
ATOM 1319 C C . SER B 1 41 ? 3.294 32.010 33.112 1.00 25.07 130 SER B C 1
ATOM 1320 O O . SER B 1 41 ? 3.444 31.837 34.310 1.00 33.26 130 SER B O 1
ATOM 1323 N N . ILE B 1 42 ? 4.158 32.678 32.363 1.00 29.14 131 ILE B N 1
ATOM 1324 C CA . ILE B 1 42 ? 5.393 33.215 32.903 1.00 27.71 131 ILE B CA 1
ATOM 1325 C C . ILE B 1 42 ? 5.532 34.688 32.552 1.00 36.17 131 ILE B C 1
ATOM 1326 O O . ILE B 1 42 ? 5.040 35.136 31.515 1.00 39.99 131 ILE B O 1
ATOM 1331 N N . VAL B 1 43 ? 6.209 35.435 33.424 1.00 44.98 132 VAL B N 1
ATOM 1332 C CA . VAL B 1 43 ? 6.466 36.857 33.199 1.00 40.81 132 VAL B CA 1
ATOM 1333 C C . VAL B 1 43 ? 7.823 37.076 32.541 1.00 40.82 132 VAL B C 1
ATOM 1334 O O . VAL B 1 43 ? 8.865 36.790 33.125 1.00 41.44 132 VAL B O 1
ATOM 1338 N N . VAL B 1 44 ? 7.790 37.580 31.310 1.00 41.62 133 VAL B N 1
ATOM 1339 C CA . VAL B 1 44 ? 8.998 37.777 30.515 1.00 47.55 133 VAL B CA 1
ATOM 1340 C C . VAL B 1 44 ? 9.108 39.199 29.964 1.00 47.18 133 VAL B C 1
ATOM 1341 O O . VAL B 1 44 ? 8.756 39.469 28.817 1.00 49.16 133 VAL B O 1
ATOM 1345 N N . ASP B 1 45 ? 9.576 40.113 30.803 1.00 48.57 134 ASP B N 1
ATOM 1346 C CA . ASP B 1 45 ? 9.789 39.824 32.217 1.00 61.31 134 ASP B CA 1
ATOM 1347 C C . ASP B 1 45 ? 8.832 40.713 33.011 1.00 64.92 134 ASP B C 1
ATOM 1348 O O . ASP B 1 45 ? 8.661 40.549 34.225 1.00 54.50 134 ASP B O 1
ATOM 1353 N N . GLY B 1 46 ? 8.212 41.653 32.299 1.00 57.49 135 GLY B N 1
ATOM 1354 C CA . GLY B 1 46 ? 7.229 42.550 32.874 1.00 44.02 135 GLY B CA 1
ATOM 1355 C C . GLY B 1 46 ? 5.863 42.343 32.248 1.00 54.89 135 GLY B C 1
ATOM 1356 O O . GLY B 1 46 ? 4.859 42.872 32.728 1.00 56.76 135 GLY B O 1
ATOM 1357 N N . GLU B 1 47 ? 5.831 41.573 31.162 1.00 49.67 136 GLU B N 1
ATOM 1358 C CA . GLU B 1 47 ? 4.581 41.198 30.507 1.00 41.61 136 GLU B CA 1
ATOM 1359 C C . GLU B 1 47 ? 4.392 39.693 30.602 1.00 43.73 136 GLU B C 1
ATOM 1360 O O . GLU B 1 47 ? 5.246 38.929 30.158 1.00 44.96 136 GLU B O 1
ATOM 1366 N N . GLU B 1 48 ? 3.277 39.265 31.178 1.00 42.98 137 GLU B N 1
ATOM 1367 C CA . GLU B 1 48 ? 3.034 37.842 31.366 1.00 40.23 137 GLU B CA 1
ATOM 1368 C C . GLU B 1 48 ? 2.739 37.167 30.033 1.00 48.11 137 GLU B C 1
ATOM 1369 O O . GLU B 1 48 ? 2.165 37.785 29.135 1.00 45.78 137 GLU B O 1
ATOM 1375 N N . ALA B 1 49 ? 3.130 35.898 29.914 1.00 45.27 138 ALA B N 1
ATOM 1376 C CA . ALA B 1 49 ? 2.895 35.124 28.697 1.00 33.96 138 ALA B CA 1
ATOM 1377 C C . ALA B 1 49 ? 2.423 33.710 29.009 1.00 35.07 138 ALA B C 1
ATOM 1378 O O . ALA B 1 49 ? 2.995 33.028 29.852 1.00 45.00 138 ALA B O 1
ATOM 1380 N N . SER B 1 50 ? 1.383 33.273 28.311 1.00 37.18 139 SER B N 1
ATOM 1381 C CA . SER B 1 50 ? 0.793 31.953 28.530 1.00 36.08 139 SER B CA 1
ATOM 1382 C C . SER B 1 50 ? 1.333 30.891 27.583 1.00 35.08 139 SER B C 1
ATOM 1383 O O . SER B 1 50 ? 0.944 30.838 26.419 1.00 45.41 139 SER B O 1
ATOM 1386 N N . LEU B 1 51 ? 2.209 30.030 28.093 1.00 38.39 140 LEU B N 1
ATOM 1387 C CA . LEU B 1 51 ? 2.845 28.999 27.271 1.00 41.67 140 LEU B CA 1
ATOM 1388 C C . LEU B 1 51 ? 2.119 27.647 27.272 1.00 37.07 140 LEU B C 1
ATOM 1389 O O . LEU B 1 51 ? 1.756 27.117 28.323 1.00 37.46 140 LEU B O 1
ATOM 1394 N N . MET B 1 52 ? 1.930 27.095 26.077 1.00 33.17 141 MET B N 1
ATOM 1395 C CA . MET B 1 52 ? 1.191 25.846 25.884 1.00 34.44 141 MET B CA 1
ATOM 1396 C C . MET B 1 52 ? 2.072 24.842 25.137 1.00 34.12 141 MET B C 1
ATOM 1397 O O . MET B 1 52 ? 2.109 24.844 23.909 1.00 44.69 141 MET B O 1
ATOM 1402 N N . VAL B 1 53 ? 2.773 23.982 25.873 1.00 30.46 142 VAL B N 1
ATOM 1403 C CA . VAL B 1 53 ? 3.863 23.192 25.299 1.00 27.53 142 VAL B CA 1
ATOM 1404 C C . VAL B 1 53 ? 3.446 21.798 24.862 1.00 27.23 142 VAL B C 1
ATOM 1405 O O . VAL B 1 53 ? 3.074 20.970 25.680 1.00 33.19 142 VAL B O 1
ATOM 1409 N N . TYR B 1 54 ? 3.540 21.543 23.562 1.00 30.47 143 TYR B N 1
ATOM 1410 C CA . TYR B 1 54 ? 3.114 20.274 22.982 1.00 31.70 143 TYR B CA 1
ATOM 1411 C C . TYR B 1 54 ? 4.225 19.252 22.890 1.00 29.70 143 TYR B C 1
ATOM 1412 O O . TYR B 1 54 ? 5.202 19.439 22.169 1.00 31.08 143 TYR B O 1
ATOM 1421 N N . ASP B 1 55 ? 4.061 18.159 23.613 1.00 29.66 144 ASP B N 1
ATOM 1422 C CA . ASP B 1 55 ? 4.981 17.043 23.518 1.00 30.66 144 ASP B CA 1
ATOM 1423 C C . ASP B 1 55 ? 4.477 16.087 22.423 1.00 31.30 144 ASP B C 1
ATOM 1424 O O . ASP B 1 55 ? 4.064 14.961 22.713 1.00 36.45 144 ASP B O 1
ATOM 1429 N N . ILE B 1 56 ? 4.530 16.538 21.166 1.00 35.22 145 ILE B N 1
ATOM 1430 C CA . ILE B 1 56 ? 3.857 15.859 20.034 1.00 35.58 145 ILE B CA 1
ATOM 1431 C C . ILE B 1 56 ? 4.109 14.354 19.880 1.00 34.25 145 ILE B C 1
ATOM 1432 O O . ILE B 1 56 ? 3.176 13.592 19.636 1.00 34.71 145 ILE B O 1
ATOM 1437 N N . TRP B 1 57 ? 5.362 13.929 19.996 1.00 30.49 146 TRP B N 1
ATOM 1438 C CA . TRP B 1 57 ? 5.692 12.515 19.840 1.00 32.94 146 TRP B CA 1
ATOM 1439 C C . TRP B 1 57 ? 5.167 11.653 20.982 1.00 32.94 146 TRP B C 1
ATOM 1440 O O . TRP B 1 57 ? 5.374 10.434 20.989 1.00 29.45 146 TRP B O 1
ATOM 1451 N N . GLU B 1 58 ? 4.510 12.290 21.950 1.00 29.51 147 GLU B N 1
ATOM 1452 C CA . GLU B 1 58 ? 3.899 11.572 23.053 1.00 29.69 147 GLU B CA 1
ATOM 1453 C C . GLU B 1 58 ? 2.425 11.325 22.774 1.00 31.08 147 GLU B C 1
ATOM 1454 O O . GLU B 1 58 ? 1.573 12.077 23.231 1.00 45.40 147 GLU B O 1
ATOM 1460 N N . ALA B 1 71 ? 1.608 25.548 11.431 1.00 52.74 160 ALA B N 1
ATOM 1461 C CA . ALA B 1 71 ? 0.381 24.829 11.736 1.00 43.44 160 ALA B CA 1
ATOM 1462 C C . ALA B 1 71 ? 0.228 24.660 13.241 1.00 53.55 160 ALA B C 1
ATOM 1463 O O . ALA B 1 71 ? 0.826 23.758 13.828 1.00 58.86 160 ALA B O 1
ATOM 1465 N N . MET B 1 72 ? -0.572 25.537 13.850 1.00 64.51 161 MET B N 1
ATOM 1466 C CA . MET B 1 72 ? -0.822 25.538 15.297 1.00 57.33 161 MET B CA 1
ATOM 1467 C C . MET B 1 72 ? 0.279 26.247 16.083 1.00 48.15 161 MET B C 1
ATOM 1468 O O . MET B 1 72 ? 0.007 27.124 16.906 1.00 44.50 161 MET B O 1
ATOM 1473 N N . GLY B 1 73 ? 1.523 25.874 15.797 1.00 47.45 162 GLY B N 1
ATOM 1474 C CA . GLY B 1 73 ? 2.662 26.293 16.591 1.00 42.32 162 GLY B CA 1
ATOM 1475 C C . GLY B 1 73 ? 3.077 27.741 16.450 1.00 33.61 162 GLY B C 1
ATOM 1476 O O . GLY B 1 73 ? 3.278 28.232 15.344 1.00 36.81 162 GLY B O 1
ATOM 1477 N N . ASP B 1 74 ? 3.211 28.423 17.583 1.00 39.07 163 ASP B N 1
ATOM 1478 C CA . ASP B 1 74 ? 3.685 29.803 17.603 1.00 32.35 163 ASP B CA 1
ATOM 1479 C C . ASP B 1 74 ? 5.201 29.831 17.721 1.00 34.41 163 ASP B C 1
ATOM 1480 O O . ASP B 1 74 ? 5.837 30.881 17.585 1.00 28.42 163 ASP B O 1
ATOM 1485 N N . ALA B 1 75 ? 5.770 28.657 17.967 1.00 29.57 164 ALA B N 1
ATOM 1486 C CA . ALA B 1 75 ? 7.209 28.500 18.036 1.00 24.56 164 ALA B CA 1
ATOM 1487 C C . ALA B 1 75 ? 7.547 27.025 18.027 1.00 24.35 164 ALA B C 1
ATOM 1488 O O . ALA B 1 75 ? 6.814 26.202 18.585 1.00 24.39 164 ALA B O 1
ATOM 1490 N N . TYR B 1 76 ? 8.662 26.699 17.383 1.00 29.63 165 TYR B N 1
ATOM 1491 C CA . TYR B 1 76 ? 9.183 25.342 17.376 1.00 22.16 165 TYR B CA 1
ATOM 1492 C C . TYR B 1 76 ? 10.436 25.256 18.227 1.00 25.82 165 TYR B C 1
ATOM 1493 O O . TYR B 1 76 ? 11.358 26.061 18.096 1.00 24.31 165 TYR B O 1
ATOM 1502 N N . VAL B 1 77 ? 10.451 24.278 19.119 1.00 24.12 166 VAL B N 1
ATOM 1503 C CA . VAL B 1 77 ? 11.633 23.989 19.900 1.00 23.24 166 VAL B CA 1
ATOM 1504 C C . VAL B 1 77 ? 12.232 22.669 19.432 1.00 20.91 166 VAL B C 1
ATOM 1505 O O . VAL B 1 77 ? 11.623 21.618 19.581 1.00 22.69 166 VAL B O 1
ATOM 1509 N N . ILE B 1 78 ? 13.425 22.730 18.852 1.00 21.34 167 ILE B N 1
ATOM 1510 C CA . ILE B 1 78 ? 14.070 21.532 18.329 1.00 22.66 167 ILE B CA 1
ATOM 1511 C C . ILE B 1 78 ? 15.168 21.020 19.263 1.00 22.66 167 ILE B C 1
ATOM 1512 O O . ILE B 1 78 ? 16.249 21.600 19.351 1.00 21.04 167 ILE B O 1
ATOM 1517 N N . VAL B 1 79 ? 14.881 19.923 19.955 1.00 21.97 168 VAL B N 1
ATOM 1518 C CA . VAL B 1 79 ? 15.807 19.393 20.949 1.00 24.95 168 VAL B CA 1
ATOM 1519 C C . VAL B 1 79 ? 16.784 18.373 20.365 1.00 26.63 168 VAL B C 1
ATOM 1520 O O . VAL B 1 79 ? 16.406 17.533 19.537 1.00 26.20 168 VAL B O 1
ATOM 1524 N N . TYR B 1 80 ? 18.040 18.458 20.806 1.00 31.43 169 TYR B N 1
ATOM 1525 C CA . TYR B 1 80 ? 19.026 17.399 20.573 1.00 27.04 169 TYR B CA 1
ATOM 1526 C C . TYR B 1 80 ? 19.754 17.071 21.878 1.00 22.17 169 TYR B C 1
ATOM 1527 O O . TYR B 1 80 ? 19.665 17.815 22.852 1.00 25.08 169 TYR B O 1
ATOM 1536 N N . SER B 1 81 ? 20.450 15.943 21.904 1.00 21.25 170 SER B N 1
ATOM 1537 C CA . SER B 1 81 ? 21.285 15.608 23.049 1.00 25.68 170 SER B CA 1
ATOM 1538 C C . SER B 1 81 ? 22.745 15.884 22.724 1.00 24.17 170 SER B C 1
ATOM 1539 O O . SER B 1 81 ? 23.257 15.417 21.712 1.00 27.83 170 SER B O 1
ATOM 1542 N N . VAL B 1 82 ? 23.415 16.640 23.584 1.00 22.29 171 VAL B N 1
ATOM 1543 C CA . VAL B 1 82 ? 24.809 17.005 23.348 1.00 21.27 171 VAL B CA 1
ATOM 1544 C C . VAL B 1 82 ? 25.704 15.770 23.365 1.00 26.05 171 VAL B C 1
ATOM 1545 O O . VAL B 1 82 ? 26.890 15.852 23.055 1.00 26.79 171 VAL B O 1
ATOM 1549 N N . THR B 1 83 ? 25.117 14.628 23.724 1.00 33.79 172 THR B N 1
ATOM 1550 C CA . THR B 1 83 ? 25.840 13.356 23.809 1.00 32.08 172 THR B CA 1
ATOM 1551 C C . THR B 1 83 ? 25.524 12.460 22.624 1.00 29.67 172 THR B C 1
ATOM 1552 O O . THR B 1 83 ? 25.936 11.302 22.585 1.00 32.57 172 THR B O 1
ATOM 1556 N N . ASP B 1 84 ? 24.777 13.004 21.669 1.00 27.99 173 ASP B N 1
ATOM 1557 C CA . ASP B 1 84 ? 24.274 12.240 20.535 1.00 29.68 173 ASP B CA 1
ATOM 1558 C C . ASP B 1 84 ? 24.390 13.089 19.257 1.00 35.31 173 ASP B C 1
ATOM 1559 O O . ASP B 1 84 ? 23.448 13.787 18.866 1.00 25.37 173 ASP B O 1
ATOM 1564 N N . LYS B 1 85 ? 25.554 13.036 18.617 1.00 28.69 174 LYS B N 1
ATOM 1565 C CA . LYS B 1 85 ? 25.787 13.807 17.407 1.00 28.43 174 LYS B CA 1
ATOM 1566 C C . LYS B 1 85 ? 24.700 13.531 16.382 1.00 27.02 174 LYS B C 1
ATOM 1567 O O . LYS B 1 85 ? 24.348 14.393 15.574 1.00 29.10 174 LYS B O 1
ATOM 1573 N N . GLY B 1 86 ? 24.156 12.325 16.434 1.00 24.81 175 GLY B N 1
ATOM 1574 C CA . GLY B 1 86 ? 23.146 11.919 15.480 1.00 31.55 175 GLY B CA 1
ATOM 1575 C C . GLY B 1 86 ? 21.874 12.734 15.571 1.00 27.06 175 GLY B C 1
ATOM 1576 O O . GLY B 1 86 ? 21.260 13.036 14.552 1.00 23.74 175 GLY B O 1
ATOM 1577 N N . SER B 1 87 ? 21.473 13.081 16.795 1.00 29.37 176 SER B N 1
ATOM 1578 C CA . SER B 1 87 ? 20.253 13.858 17.019 1.00 26.72 176 SER B CA 1
ATOM 1579 C C . SER B 1 87 ? 20.501 15.322 16.695 1.00 19.50 176 SER B C 1
ATOM 1580 O O . SER B 1 87 ? 19.579 16.062 16.364 1.00 22.72 176 SER B O 1
ATOM 1583 N N . PHE B 1 88 ? 21.767 15.716 16.796 1.00 26.52 177 PHE B N 1
ATOM 1584 C CA . PHE B 1 88 ? 22.238 17.040 16.396 1.00 29.20 177 PHE B CA 1
ATOM 1585 C C . PHE B 1 88 ? 22.194 17.230 14.874 1.00 26.95 177 PHE B C 1
ATOM 1586 O O . PHE B 1 88 ? 22.049 18.348 14.389 1.00 26.12 177 PHE B O 1
ATOM 1594 N N . GLU B 1 89 ? 22.325 16.131 14.131 1.00 26.33 178 GLU B N 1
ATOM 1595 C CA . GLU B 1 89 ? 22.208 16.159 12.675 1.00 29.81 178 GLU B CA 1
ATOM 1596 C C . GLU B 1 89 ? 20.745 16.046 12.264 1.00 24.01 178 GLU B C 1
ATOM 1597 O O . GLU B 1 89 ? 20.315 16.645 11.276 1.00 26.83 178 GLU B O 1
ATOM 1600 N N . LYS B 1 90 ? 19.982 15.274 13.028 1.00 22.30 179 LYS B N 1
ATOM 1601 C CA . LYS B 1 90 ? 18.544 15.203 12.820 1.00 26.45 179 LYS B CA 1
ATOM 1602 C C . LYS B 1 90 ? 17.929 16.577 13.039 1.00 23.02 179 LYS B C 1
ATOM 1603 O O . LYS B 1 90 ? 17.020 16.978 12.321 1.00 23.97 179 LYS B O 1
ATOM 1609 N N . ALA B 1 91 ? 18.443 17.289 14.040 1.00 24.32 180 ALA B N 1
ATOM 1610 C CA . ALA B 1 91 ? 17.988 18.639 14.366 1.00 25.97 180 ALA B CA 1
ATOM 1611 C C . ALA B 1 91 ? 18.168 19.601 13.196 1.00 22.08 180 ALA B C 1
ATOM 1612 O O . ALA B 1 91 ? 17.259 20.339 12.841 1.00 25.31 180 ALA B O 1
ATOM 1614 N N . SER B 1 92 ? 19.356 19.596 12.615 1.00 20.79 181 SER B N 1
ATOM 1615 C CA . SER B 1 92 ? 19.631 20.405 11.446 1.00 24.58 181 SER B CA 1
ATOM 1616 C C . SER B 1 92 ? 18.651 20.078 10.318 1.00 29.44 181 SER B C 1
ATOM 1617 O O . SER B 1 92 ? 17.994 20.977 9.797 1.00 32.63 181 SER B O 1
ATOM 1620 N N . GLU B 1 93 ? 18.549 18.799 9.947 1.00 26.07 182 GLU B N 1
ATOM 1621 C CA . GLU B 1 93 ? 17.621 18.361 8.902 1.00 21.72 182 GLU B CA 1
ATOM 1622 C C . GLU B 1 93 ? 16.199 18.873 9.145 1.00 23.72 182 GLU B C 1
ATOM 1623 O O . GLU B 1 93 ? 15.557 19.393 8.234 1.00 29.23 182 GLU B O 1
ATOM 1629 N N . LEU B 1 94 ? 15.720 18.731 10.380 1.00 25.81 183 LEU B N 1
ATOM 1630 C CA A LEU B 1 94 ? 14.393 19.201 10.789 0.61 24.02 183 LEU B CA 1
ATOM 1631 C CA B LEU B 1 94 ? 14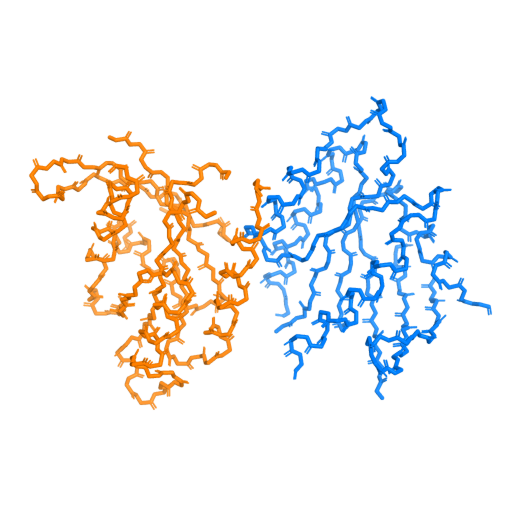.384 19.196 10.735 0.39 24.10 183 LEU B CA 1
ATOM 1632 C C . LEU B 1 94 ? 14.252 20.706 10.570 1.00 23.22 183 LEU B C 1
ATOM 1633 O O . LEU B 1 94 ? 13.220 21.186 10.116 1.00 29.34 183 LEU B O 1
ATOM 1642 N N . ARG B 1 95 ? 15.295 21.449 10.933 1.00 25.85 184 ARG B N 1
ATOM 1643 C CA . ARG B 1 95 ? 15.303 22.902 10.776 1.00 28.01 184 ARG B CA 1
ATOM 1644 C C . ARG B 1 95 ? 15.143 23.320 9.315 1.00 28.40 184 ARG B C 1
ATOM 1645 O O . ARG B 1 95 ? 14.391 24.243 9.010 1.00 25.92 184 ARG B O 1
ATOM 1653 N N . VAL B 1 96 ? 15.871 22.649 8.427 1.00 27.26 185 VAL B N 1
ATOM 1654 C CA . VAL B 1 96 ? 15.762 22.893 6.990 1.00 30.90 185 VAL B CA 1
ATOM 1655 C C . VAL B 1 96 ? 14.380 22.519 6.427 1.00 28.60 185 VAL B C 1
ATOM 1656 O O . VAL B 1 96 ? 13.782 23.292 5.682 1.00 27.08 185 VAL B O 1
ATOM 1660 N N . GLN B 1 97 ? 13.875 21.347 6.799 1.00 30.15 186 GLN B N 1
ATOM 1661 C CA . GLN B 1 97 ? 12.536 20.921 6.393 1.00 30.86 186 GLN B CA 1
ATOM 1662 C C . GLN B 1 97 ? 11.469 21.953 6.767 1.00 33.55 186 GLN B C 1
ATOM 1663 O O . GLN B 1 97 ? 10.502 22.148 6.025 1.00 33.22 186 GLN B O 1
ATOM 1669 N N . LEU B 1 98 ? 11.637 22.587 7.929 1.00 35.51 187 LEU B N 1
ATOM 1670 C CA . LEU B 1 98 ? 10.682 23.581 8.441 1.00 35.71 187 LEU B CA 1
ATOM 1671 C C . LEU B 1 98 ? 10.784 24.906 7.675 1.00 33.65 187 LEU B C 1
ATOM 1672 O O . LEU B 1 98 ? 9.777 25.476 7.255 1.00 33.41 187 LEU B O 1
ATOM 1677 N N . ARG B 1 99 ? 12.010 25.388 7.515 1.00 27.66 188 ARG B N 1
ATOM 1678 C CA . ARG B 1 99 ? 12.297 26.523 6.652 1.00 30.23 188 ARG B CA 1
ATOM 1679 C C . ARG B 1 99 ? 11.683 26.321 5.274 1.00 38.51 188 ARG B C 1
ATOM 1680 O O . ARG B 1 99 ? 11.202 27.263 4.650 1.00 42.15 188 ARG B O 1
ATOM 1688 N N . ARG B 1 100 ? 11.714 25.083 4.798 1.00 34.78 189 ARG B N 1
ATOM 1689 C CA . ARG B 1 100 ? 11.183 24.760 3.487 1.00 34.47 189 ARG B CA 1
ATOM 1690 C C . ARG B 1 100 ? 9.677 24.530 3.524 1.00 49.67 189 ARG B C 1
ATOM 1691 O O . ARG B 1 100 ? 9.015 24.514 2.486 1.00 50.19 189 ARG B O 1
ATOM 1699 N N . ALA B 1 101 ? 9.138 24.350 4.725 1.00 52.54 190 ALA B N 1
ATOM 1700 C CA . ALA B 1 101 ? 7.739 23.969 4.888 1.00 46.42 190 ALA B CA 1
ATOM 1701 C C . ALA B 1 101 ? 6.747 25.140 4.846 1.00 55.52 190 ALA B C 1
ATOM 1702 O O . ALA B 1 101 ? 7.135 26.312 4.791 1.00 42.03 190 ALA B O 1
ATOM 1704 N N . ARG B 1 102 ? 5.461 24.789 4.868 1.00 71.86 191 ARG B N 1
ATOM 1705 C CA . ARG B 1 102 ? 4.347 25.746 4.878 1.00 69.99 191 ARG B CA 1
ATOM 1706 C C . ARG B 1 102 ? 4.214 26.551 3.586 1.00 73.34 191 ARG B C 1
ATOM 1707 O O . ARG B 1 102 ? 4.096 25.979 2.500 1.00 76.01 191 ARG B O 1
ATOM 1715 N N . GLN B 1 103 ? 4.210 27.876 3.709 1.00 66.48 192 GLN B N 1
ATOM 1716 C CA . GLN B 1 103 ? 4.174 28.743 2.533 1.00 61.67 192 GLN B CA 1
ATOM 1717 C C . GLN B 1 103 ? 5.581 29.177 2.117 1.00 63.16 192 GLN B C 1
ATOM 1718 O O . GLN B 1 103 ? 6.384 28.370 1.642 1.00 57.20 192 GLN B O 1
ATOM 1724 N N . ASP B 1 105 ? 9.692 31.048 6.976 1.00 52.62 194 ASP B N 1
ATOM 1725 C CA . ASP B 1 105 ? 10.271 31.147 8.311 1.00 55.46 194 ASP B CA 1
ATOM 1726 C C . ASP B 1 105 ? 9.610 32.257 9.119 1.00 51.33 194 ASP B C 1
ATOM 1727 O O . ASP B 1 105 ? 10.294 33.099 9.707 1.00 48.96 194 ASP B O 1
ATOM 1732 N N . ASP B 1 106 ? 8.283 32.268 9.143 1.00 45.93 195 ASP B N 1
ATOM 1733 C CA . ASP B 1 106 ? 7.566 33.273 9.912 1.00 46.50 195 ASP B CA 1
ATOM 1734 C C . ASP B 1 106 ? 7.375 32.837 11.366 1.00 47.60 195 ASP B C 1
ATOM 1735 O O . ASP B 1 106 ? 6.740 33.546 12.144 1.00 51.72 195 ASP B O 1
ATOM 1737 N N . VAL B 1 107 ? 7.921 31.675 11.729 1.00 44.30 196 VAL B N 1
ATOM 1738 C CA . VAL B 1 107 ? 7.823 31.172 13.106 1.00 34.37 196 VAL B CA 1
ATOM 1739 C C . VAL B 1 107 ? 9.193 30.992 13.761 1.00 26.34 196 VAL B C 1
ATOM 1740 O O . VAL B 1 107 ? 10.092 30.395 13.180 1.00 28.40 196 VAL B O 1
ATOM 1744 N N . PRO B 1 108 ? 9.358 31.513 14.983 1.00 28.41 197 PRO B N 1
ATOM 1745 C CA . PRO B 1 108 ? 10.664 31.421 15.644 1.00 31.14 197 PRO B CA 1
ATOM 1746 C C . PRO B 1 108 ? 11.065 29.966 15.871 1.00 29.94 197 PRO B C 1
ATOM 1747 O O . PRO B 1 108 ? 10.200 29.135 16.145 1.00 24.13 197 PRO B O 1
ATOM 1751 N N . ILE B 1 109 ? 12.353 29.664 15.749 1.00 29.58 198 ILE B N 1
ATOM 1752 C CA . ILE B 1 109 ? 12.851 28.339 16.087 1.00 27.41 198 ILE B CA 1
ATOM 1753 C C . ILE B 1 109 ? 14.009 28.442 17.088 1.00 27.31 198 ILE B C 1
ATOM 1754 O O . ILE B 1 109 ? 14.926 29.240 16.913 1.00 26.40 198 ILE B O 1
ATOM 1759 N N . ILE B 1 110 ? 13.933 27.643 18.146 1.00 23.77 199 ILE B N 1
ATOM 1760 C CA . ILE B 1 110 ? 14.969 27.566 19.160 1.00 24.90 199 ILE B CA 1
ATOM 1761 C C . ILE B 1 110 ? 15.678 26.211 19.083 1.00 27.10 199 ILE B C 1
ATOM 1762 O O . ILE B 1 110 ? 15.027 25.165 19.082 1.00 23.80 199 ILE B O 1
ATOM 1767 N N . LEU B 1 111 ? 17.008 26.238 19.009 1.00 29.13 200 LEU B N 1
ATOM 1768 C CA . LEU B 1 111 ? 17.822 25.018 19.018 1.00 28.66 200 LEU B CA 1
ATOM 1769 C C . LEU B 1 111 ? 18.386 24.752 20.407 1.00 20.16 200 LEU B C 1
ATOM 1770 O O . LEU B 1 111 ? 19.126 25.566 20.945 1.00 20.96 200 LEU B O 1
ATOM 1775 N N . VAL B 1 112 ? 18.033 23.599 20.971 1.00 22.58 201 VAL B N 1
ATOM 1776 C CA . VAL B 1 112 ? 18.396 23.255 22.344 1.00 19.26 201 VAL B CA 1
ATOM 1777 C C . VAL B 1 112 ? 19.281 22.021 22.418 1.00 18.79 201 VAL B C 1
ATOM 1778 O O . VAL B 1 112 ? 18.867 20.921 22.050 1.00 19.02 201 VAL B O 1
ATOM 1782 N N . GLY B 1 113 ? 20.498 22.214 22.910 1.00 20.92 202 GLY B N 1
ATOM 1783 C CA . GLY B 1 113 ? 21.378 21.105 23.225 1.00 25.35 202 GLY B CA 1
ATOM 1784 C C . GLY B 1 113 ? 21.203 20.702 24.674 1.00 20.19 202 GLY B C 1
ATOM 1785 O O . GLY B 1 113 ? 21.704 21.367 25.579 1.00 18.10 202 GLY B O 1
ATOM 1786 N N . ASN B 1 114 ? 20.465 19.616 24.885 1.00 20.99 203 ASN B N 1
ATOM 1787 C CA . ASN B 1 114 ? 20.137 19.168 26.225 1.00 20.02 203 ASN B CA 1
ATOM 1788 C C . ASN B 1 114 ? 21.157 18.170 26.733 1.00 21.13 203 ASN B C 1
ATOM 1789 O O . ASN B 1 114 ? 21.982 17.674 25.969 1.00 21.93 203 ASN B O 1
ATOM 1794 N N . LYS B 1 115 ? 21.090 17.902 28.034 1.00 20.85 204 LYS B N 1
ATOM 1795 C CA . LYS B 1 115 ? 21.946 16.928 28.702 1.00 22.80 204 LYS B CA 1
ATOM 1796 C C . LYS B 1 115 ? 23.378 17.439 28.911 1.00 22.28 204 LYS B C 1
ATOM 1797 O O . LYS B 1 115 ? 24.329 16.670 28.857 1.00 22.37 204 LYS B O 1
ATOM 1803 N N . SER B 1 116 ? 23.521 18.735 29.180 1.00 25.72 205 SER B N 1
ATOM 1804 C CA . SER B 1 116 ? 24.841 19.348 29.345 1.00 26.39 205 SER B CA 1
ATOM 1805 C C . SER B 1 116 ? 25.547 18.929 30.636 1.00 25.45 205 SER B C 1
ATOM 1806 O O . SER B 1 116 ? 26.630 19.433 30.947 1.00 30.55 205 SER B O 1
ATOM 1809 N N . ASP B 1 117 ? 24.933 18.025 31.389 1.00 22.65 206 ASP B N 1
ATOM 1810 C CA . ASP B 1 117 ? 25.554 17.535 32.619 1.00 26.44 206 ASP B CA 1
ATOM 1811 C C . ASP B 1 117 ? 26.366 16.268 32.346 1.00 28.76 206 ASP B C 1
ATOM 1812 O O . ASP B 1 117 ? 27.211 15.874 33.148 1.00 30.81 206 ASP B O 1
ATOM 1817 N N . LEU B 1 118 ? 26.110 15.643 31.201 1.00 27.19 207 LEU B N 1
ATOM 1818 C CA . LEU B 1 118 ? 26.866 14.472 30.783 1.00 25.65 207 LEU B CA 1
ATOM 1819 C C . LEU B 1 118 ? 28.150 14.930 30.115 1.00 34.31 207 LEU B C 1
ATOM 1820 O O . LEU B 1 118 ? 28.373 14.685 28.931 1.00 31.26 207 LEU B O 1
ATOM 1825 N N . VAL B 1 119 ? 28.988 15.607 30.889 1.00 33.37 208 VAL B N 1
ATOM 1826 C CA . VAL B 1 119 ? 30.190 16.250 30.373 1.00 34.42 208 VAL B CA 1
ATOM 1827 C C . VAL B 1 119 ? 31.187 15.276 29.756 1.00 42.10 208 VAL B C 1
ATOM 1828 O O . VAL B 1 119 ? 32.036 15.672 28.963 1.00 48.04 208 VAL B O 1
ATOM 1832 N N . ARG B 1 120 ? 31.082 14.001 30.112 1.00 43.62 209 ARG B N 1
ATOM 1833 C CA . ARG B 1 120 ? 32.049 13.010 29.648 1.00 42.12 209 ARG B CA 1
ATOM 1834 C C . ARG B 1 120 ? 31.666 12.375 28.310 1.00 48.43 209 ARG B C 1
ATOM 1835 O O . ARG B 1 120 ? 32.535 12.056 27.493 1.00 47.68 209 ARG B O 1
ATOM 1843 N N . SER B 1 121 ? 30.364 12.194 28.096 1.00 44.90 210 SER B N 1
ATOM 1844 C CA . SER B 1 121 ? 29.853 11.495 26.921 1.00 34.32 210 SER B CA 1
ATOM 1845 C C . SER B 1 121 ? 29.283 12.437 25.853 1.00 34.33 210 SER B C 1
ATOM 1846 O O . SER B 1 121 ? 28.448 12.038 25.041 1.00 36.36 210 SER B O 1
ATOM 1849 N N . ARG B 1 122 ? 29.757 13.679 25.853 1.00 32.73 211 ARG B N 1
ATOM 1850 C CA . ARG B 1 122 ? 29.322 14.692 24.896 1.00 31.79 211 ARG B CA 1
ATOM 1851 C C . ARG B 1 122 ? 29.913 14.452 23.509 1.00 33.90 211 ARG B C 1
ATOM 1852 O O . ARG B 1 122 ? 31.108 14.192 23.375 1.00 33.99 211 ARG B O 1
ATOM 1860 N N . GLU B 1 123 ? 29.074 14.547 22.482 1.00 29.14 212 GLU B N 1
ATOM 1861 C CA . GLU B 1 123 ? 29.511 14.362 21.100 1.00 25.34 212 GLU B CA 1
ATOM 1862 C C . GLU B 1 123 ? 29.255 15.591 20.238 1.00 23.85 212 GLU B C 1
ATOM 1863 O O . GLU B 1 123 ? 29.371 15.524 19.018 1.00 28.20 212 GLU B O 1
ATOM 1869 N N . VAL B 1 124 ? 28.871 16.696 20.871 1.00 30.57 213 VAL B N 1
ATOM 1870 C CA . VAL B 1 124 ? 28.691 17.975 20.186 1.00 25.94 213 VAL B CA 1
ATOM 1871 C C . VAL B 1 124 ? 29.114 19.096 21.129 1.00 29.30 213 VAL B C 1
ATOM 1872 O O . VAL B 1 124 ? 28.785 19.073 22.309 1.00 28.83 213 VAL B O 1
ATOM 1876 N N . SER B 1 125 ? 29.854 20.075 20.620 1.00 32.64 214 SER B N 1
ATOM 1877 C CA . SER B 1 125 ? 30.313 21.169 21.473 1.00 32.86 214 SER B CA 1
ATOM 1878 C C . SER B 1 125 ? 29.322 22.322 21.468 1.00 34.60 214 SER B C 1
ATOM 1879 O O . SER B 1 125 ? 28.459 22.404 20.589 1.00 30.99 214 SER B O 1
ATOM 1882 N N . VAL B 1 126 ? 29.454 23.206 22.455 1.00 34.91 215 VAL B N 1
ATOM 1883 C CA . VAL B 1 126 ? 28.628 24.405 22.541 1.00 35.01 215 VAL B CA 1
ATOM 1884 C C . VAL B 1 126 ? 28.766 25.257 21.285 1.00 34.58 215 VAL B C 1
ATOM 1885 O O . VAL B 1 126 ? 27.785 25.517 20.593 1.00 32.30 215 VAL B O 1
ATOM 1889 N N . ASP B 1 127 ? 29.997 25.678 20.999 1.00 44.98 216 ASP B N 1
ATOM 1890 C CA . ASP B 1 127 ? 30.295 26.528 19.842 1.00 42.86 216 ASP B CA 1
ATOM 1891 C C . ASP B 1 127 ? 29.827 25.898 18.539 1.00 31.50 216 ASP B C 1
ATOM 1892 O O . ASP B 1 127 ? 29.396 26.600 17.635 1.00 33.75 216 A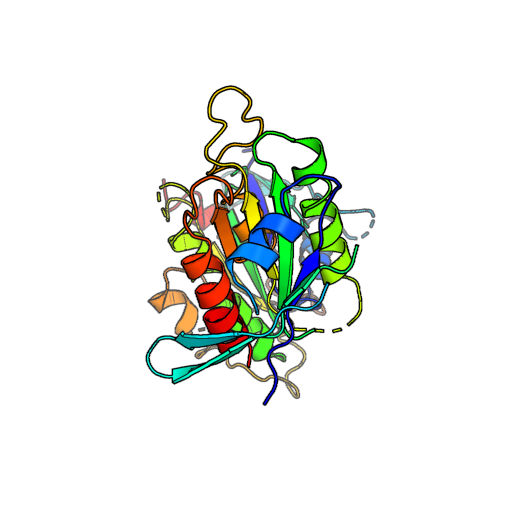SP B O 1
ATOM 1897 N N . GLU B 1 128 ? 29.918 24.575 18.452 1.00 31.40 217 GLU B N 1
ATOM 1898 C CA . GLU B 1 128 ? 29.400 23.833 17.312 1.00 29.73 217 GLU B CA 1
ATOM 1899 C C . GLU B 1 128 ? 27.885 24.014 17.224 1.00 29.88 217 GLU B C 1
ATOM 1900 O O . GLU B 1 128 ? 27.326 24.162 16.134 1.00 32.47 217 GLU B O 1
ATOM 1906 N N . GLY B 1 129 ? 27.230 23.992 18.381 1.00 33.95 218 GLY B N 1
ATOM 1907 C CA . GLY B 1 129 ? 25.807 24.240 18.465 1.00 26.41 218 GLY B CA 1
ATOM 1908 C C . GLY B 1 129 ? 25.451 25.676 18.130 1.00 28.46 218 GLY B C 1
ATOM 1909 O O . GLY B 1 129 ? 24.584 25.925 17.289 1.00 31.16 218 GLY B O 1
ATOM 1910 N N . ARG B 1 130 ? 26.138 26.623 18.763 1.00 26.86 219 ARG B N 1
ATOM 1911 C CA B ARG B 1 130 ? 25.886 28.043 18.516 0.43 28.62 219 ARG B CA 1
ATOM 1912 C CA C ARG B 1 130 ? 25.913 28.046 18.523 0.57 28.23 219 ARG B CA 1
ATOM 1913 C C . ARG B 1 130 ? 26.175 28.415 17.067 1.00 29.54 219 ARG B C 1
ATOM 1914 O O . ARG B 1 130 ? 25.452 29.183 16.471 1.00 28.67 219 ARG B O 1
ATOM 1929 N N . ALA B 1 131 ? 27.245 27.860 16.520 1.00 32.14 220 ALA B N 1
ATOM 1930 C CA . ALA B 1 131 ? 27.619 28.037 15.122 1.00 32.15 220 ALA B CA 1
ATOM 1931 C C . ALA B 1 131 ? 26.532 27.518 14.186 1.00 28.32 220 ALA B C 1
ATOM 1932 O O . ALA B 1 131 ? 26.155 28.183 13.229 1.00 34.55 220 ALA B O 1
ATOM 1934 N N . CYS B 1 132 ? 26.054 26.314 14.457 1.00 24.25 221 CYS B N 1
ATOM 1935 C CA . CYS B 1 132 ? 24.982 25.698 13.691 1.00 32.41 221 CYS B CA 1
ATOM 1936 C C . CYS B 1 132 ? 23.686 26.531 13.734 1.00 32.26 221 CYS B C 1
ATOM 1937 O O . CYS B 1 132 ? 22.970 26.636 12.731 1.00 32.37 221 CYS B O 1
ATOM 1940 N N . ALA B 1 133 ? 23.405 27.140 14.888 1.00 27.05 222 ALA B N 1
ATOM 1941 C CA . ALA B 1 133 ? 22.136 27.835 15.115 1.00 26.52 222 ALA B CA 1
ATOM 1942 C C . ALA B 1 133 ? 22.039 29.200 14.432 1.00 30.01 222 ALA B C 1
ATOM 1943 O O . ALA B 1 133 ? 20.990 29.557 13.893 1.00 27.28 222 ALA B O 1
ATOM 1945 N N . VAL B 1 134 ? 23.129 29.965 14.470 1.00 34.93 223 VAL B N 1
ATOM 1946 C CA . VAL B 1 134 ? 23.160 31.284 13.843 1.00 31.00 223 VAL B CA 1
ATOM 1947 C C . VAL B 1 134 ? 23.093 31.177 12.315 1.00 36.60 223 VAL B C 1
ATOM 1948 O O . VAL B 1 134 ? 22.284 31.856 11.681 1.00 39.92 223 VAL B O 1
ATOM 1952 N N . VAL B 1 135 ? 23.929 30.317 11.732 1.00 34.82 224 VAL B N 1
ATOM 1953 C CA . VAL B 1 135 ? 23.943 30.105 10.282 1.00 33.19 224 VAL B CA 1
ATOM 1954 C C . VAL B 1 135 ? 22.586 29.684 9.718 1.00 33.92 224 VAL B C 1
ATOM 1955 O O . VAL B 1 135 ? 22.221 30.084 8.611 1.00 32.11 224 VAL B O 1
ATOM 1959 N N . PHE B 1 136 ? 21.835 28.885 10.471 1.00 34.02 225 PHE B N 1
ATOM 1960 C CA . PHE B 1 136 ? 20.510 28.476 10.006 1.00 34.25 225 PHE B CA 1
ATOM 1961 C C . PHE B 1 136 ? 19.335 29.132 10.725 1.00 35.28 225 PHE B C 1
ATOM 1962 O O . PHE B 1 136 ? 18.251 28.554 10.818 1.00 34.52 225 PHE B O 1
ATOM 1970 N N . ASP B 1 137 ? 19.559 30.343 11.225 1.00 30.31 226 ASP B N 1
ATOM 1971 C CA . ASP B 1 137 ? 18.464 31.187 11.672 1.00 31.91 226 ASP B CA 1
ATOM 1972 C C . ASP B 1 137 ? 17.707 30.552 12.844 1.00 28.44 226 ASP B C 1
ATOM 1973 O O . ASP B 1 137 ? 16.500 30.339 12.767 1.00 30.78 226 ASP B O 1
ATOM 1978 N N . CYS B 1 138 ? 18.426 30.253 13.923 1.00 26.66 227 CYS B N 1
ATOM 1979 C CA . CYS B 1 138 ? 17.811 29.754 15.146 1.00 27.57 227 CYS B CA 1
ATOM 1980 C C . CYS B 1 138 ? 18.412 30.447 16.349 1.00 29.17 227 CYS B C 1
ATOM 1981 O O . CYS B 1 138 ? 19.557 30.890 16.311 1.00 33.50 227 CYS B O 1
ATOM 1984 N N . LYS B 1 139 ? 17.644 30.514 17.428 1.00 28.24 228 LYS B N 1
ATOM 1985 C CA . LYS B 1 139 ? 18.212 30.834 18.719 1.00 27.24 228 LYS B CA 1
ATOM 1986 C C . LYS B 1 139 ? 18.851 29.532 19.224 1.00 30.91 228 LYS B C 1
ATOM 1987 O O . LYS B 1 139 ? 18.503 28.444 18.758 1.00 30.52 228 LYS B O 1
ATOM 1993 N N . PHE B 1 140 ? 19.822 29.651 20.125 1.00 23.25 229 PHE B N 1
ATOM 1994 C CA . PHE B 1 140 ? 20.506 28.498 20.695 1.00 24.44 229 PHE B CA 1
ATOM 1995 C C . PHE B 1 140 ? 20.630 28.608 22.217 1.00 22.50 229 PHE B C 1
ATOM 1996 O O . PHE B 1 140 ? 20.777 29.698 22.769 1.00 22.60 229 PHE B O 1
ATOM 2004 N N . ILE B 1 141 ? 20.557 27.462 22.881 1.00 20.44 230 ILE B N 1
ATOM 2005 C CA A ILE B 1 141 ? 20.766 27.386 24.315 0.61 20.55 230 ILE B CA 1
ATOM 2006 C CA B ILE B 1 141 ? 20.772 27.381 24.317 0.39 21.08 230 ILE B CA 1
ATOM 2007 C C . ILE B 1 141 ? 21.111 25.953 24.672 1.00 22.37 230 ILE B C 1
ATOM 2008 O O . ILE B 1 141 ? 20.660 25.020 24.014 1.00 24.81 230 ILE B O 1
ATOM 2017 N N . GLU B 1 142 ? 21.899 25.783 25.723 1.00 26.72 231 GLU B N 1
ATOM 2018 C CA . GLU B 1 142 ? 22.144 24.453 26.251 1.00 24.37 231 GLU B CA 1
ATOM 2019 C C . GLU B 1 142 ? 21.405 24.268 27.570 1.00 19.70 231 GLU B C 1
ATOM 2020 O O . GLU B 1 142 ? 21.433 25.132 28.444 1.00 22.01 231 GLU B O 1
ATOM 2026 N N . THR B 1 143 ? 20.718 23.143 27.702 1.00 23.23 232 THR B N 1
ATOM 2027 C CA . THR B 1 143 ? 19.981 22.859 28.922 1.00 22.71 232 THR B CA 1
ATOM 2028 C C . THR B 1 143 ? 20.532 21.614 29.582 1.00 17.89 232 THR B C 1
ATOM 2029 O O . THR B 1 143 ? 21.284 20.860 28.974 1.00 17.70 232 THR B O 1
ATOM 2033 N N . SER B 1 144 ? 20.172 21.427 30.843 1.00 19.47 233 SER B N 1
ATOM 2034 C CA . SER B 1 144 ? 20.317 20.139 31.498 1.00 21.49 233 SER B CA 1
ATOM 2035 C C . SER B 1 144 ? 19.055 19.863 32.282 1.00 18.73 233 SER B C 1
ATOM 2036 O O . SER B 1 144 ? 18.910 20.339 33.399 1.00 21.59 233 SER B O 1
ATOM 2039 N N . ALA B 1 145 ? 18.139 19.103 31.693 1.00 19.06 234 ALA B N 1
ATOM 2040 C CA . ALA B 1 145 ? 16.924 18.703 32.395 1.00 23.24 234 ALA B CA 1
ATOM 2041 C C . ALA B 1 145 ? 17.244 18.012 33.740 1.00 23.12 234 ALA B C 1
ATOM 2042 O O . ALA B 1 145 ? 16.469 18.093 34.694 1.00 23.63 234 ALA B O 1
ATOM 2044 N N . ALA B 1 146 ? 18.401 17.358 33.822 1.00 20.98 235 ALA B N 1
ATOM 2045 C CA . ALA B 1 146 ? 18.802 16.669 35.050 1.00 25.40 235 ALA B CA 1
ATOM 2046 C C . ALA B 1 146 ? 19.031 17.645 36.190 1.00 25.45 235 ALA B C 1
ATOM 2047 O O . ALA B 1 146 ? 18.658 17.381 37.327 1.00 28.60 235 ALA B O 1
ATOM 2049 N N . LEU B 1 147 ? 19.651 18.776 35.885 1.00 25.62 236 LEU B N 1
ATOM 2050 C CA . LEU B 1 147 ? 19.979 19.751 36.918 1.00 21.89 236 LEU B CA 1
ATOM 2051 C C . LEU B 1 147 ? 19.008 20.929 36.956 1.00 27.10 236 LEU B C 1
ATOM 2052 O O . LEU B 1 147 ? 19.213 21.890 37.704 1.00 26.36 236 LEU B O 1
ATOM 2057 N N . HIS B 1 148 ? 17.942 20.823 36.161 1.00 24.36 237 HIS B N 1
ATOM 2058 C CA . HIS B 1 148 ? 16.964 21.898 35.972 1.00 23.78 237 HIS B CA 1
ATOM 2059 C C . HIS B 1 148 ? 17.614 23.208 35.528 1.00 23.82 237 HIS B C 1
ATOM 2060 O O . HIS B 1 148 ? 17.166 24.291 35.902 1.00 25.73 237 HIS B O 1
ATOM 2067 N N . HIS B 1 149 ? 18.666 23.099 34.722 1.00 20.81 238 HIS B N 1
ATOM 2068 C CA . HIS B 1 149 ? 19.439 24.258 34.318 1.00 19.92 238 HIS B CA 1
ATOM 2069 C C . HIS B 1 149 ? 19.010 24.738 32.943 1.00 21.29 238 HIS B C 1
ATOM 2070 O O . HIS B 1 149 ? 18.918 23.946 32.004 1.00 21.05 238 HIS B O 1
ATOM 2077 N N . ASN B 1 150 ? 18.739 26.040 32.851 1.00 20.86 239 ASN B N 1
ATOM 2078 C CA . ASN B 1 150 ? 18.323 26.697 31.610 1.00 19.52 239 ASN B CA 1
ATOM 2079 C C . ASN B 1 150 ? 16.950 26.294 31.066 1.00 18.55 239 ASN B C 1
ATOM 2080 O O . ASN B 1 150 ? 16.591 26.676 29.951 1.00 18.18 239 ASN B O 1
ATOM 2085 N N . VAL B 1 151 ? 16.176 25.550 31.848 1.00 19.28 240 VAL B N 1
ATOM 2086 C CA . VAL B 1 151 ? 14.837 25.164 31.401 1.00 26.27 240 VAL B CA 1
ATOM 2087 C C . VAL B 1 151 ? 13.913 26.375 31.294 1.00 25.78 240 VAL B C 1
ATOM 2088 O O . VAL B 1 151 ? 13.219 26.549 30.291 1.00 27.82 240 VAL B O 1
ATOM 2092 N N . GLN B 1 152 ? 13.912 27.212 32.328 1.00 20.97 241 GLN B N 1
ATOM 2093 C CA . GLN B 1 152 ? 13.121 28.431 32.313 1.00 18.66 241 GLN B CA 1
ATOM 2094 C C . GLN B 1 152 ? 13.634 29.365 31.226 1.00 19.33 241 GLN B C 1
ATOM 2095 O O . GLN B 1 152 ? 12.866 29.864 30.401 1.00 23.95 241 GLN B O 1
ATOM 2101 N N . ALA B 1 153 ? 14.941 29.591 31.227 1.00 21.89 242 ALA B N 1
ATOM 2102 C CA . ALA B 1 153 ? 15.581 30.445 30.233 1.00 19.53 242 ALA B CA 1
ATOM 2103 C C . ALA B 1 153 ? 15.199 30.030 28.822 1.00 22.96 242 ALA B C 1
ATOM 2104 O O . ALA B 1 153 ? 15.005 30.880 27.952 1.00 25.63 242 ALA B O 1
ATOM 2106 N N . LEU B 1 154 ? 15.094 28.719 28.600 1.00 19.43 243 LEU B N 1
ATOM 2107 C CA . LEU B 1 154 ? 14.704 28.181 27.295 1.00 22.32 243 LEU B CA 1
ATOM 2108 C C . LEU B 1 154 ? 13.344 28.716 26.857 1.00 19.89 243 LEU B C 1
ATOM 2109 O O . LEU B 1 154 ? 13.204 29.295 25.774 1.00 21.04 243 LEU B O 1
ATOM 2114 N N . PHE B 1 155 ? 12.352 28.526 27.718 1.00 20.88 244 PHE B N 1
ATOM 2115 C CA . PHE B 1 155 ? 10.977 28.911 27.421 1.00 28.89 244 PHE B CA 1
ATOM 2116 C C . PHE B 1 155 ? 10.734 30.412 27.542 1.00 23.54 244 PHE B C 1
ATOM 2117 O O . PHE B 1 155 ? 9.862 30.953 26.865 1.00 23.62 244 PHE B O 1
ATOM 2125 N N . GLU B 1 156 ? 11.506 31.079 28.397 1.00 23.10 245 GLU B N 1
ATOM 2126 C CA . GLU B 1 156 ? 11.492 32.535 28.437 1.00 26.33 245 GLU B CA 1
ATOM 2127 C C . GLU B 1 156 ? 12.018 33.113 27.117 1.00 28.60 245 GLU B C 1
ATOM 2128 O O . GLU B 1 156 ? 11.487 34.104 26.604 1.00 28.39 245 GLU B O 1
ATOM 2134 N N . GLY B 1 157 ? 13.044 32.469 26.561 1.00 27.36 246 GLY B N 1
ATOM 2135 C CA . GLY B 1 157 ? 13.583 32.840 25.264 1.00 26.34 246 GLY B CA 1
ATOM 2136 C C . GLY B 1 157 ? 12.610 32.604 24.116 1.00 24.87 246 GLY B C 1
ATOM 2137 O O . GLY B 1 157 ? 12.604 33.347 23.131 1.00 25.26 246 GLY B O 1
ATOM 2138 N N . VAL B 1 158 ? 11.791 31.562 24.239 1.00 22.09 247 VAL B N 1
ATOM 2139 C CA . VAL B 1 158 ? 10.752 31.279 23.257 1.00 21.65 247 VAL B CA 1
ATOM 2140 C C . VAL B 1 158 ? 9.735 32.423 23.199 1.00 23.53 247 VAL B C 1
ATOM 2141 O O . VAL B 1 158 ? 9.202 32.728 22.141 1.00 27.92 247 VAL B O 1
ATOM 2145 N N . VAL B 1 159 ? 9.478 33.051 24.342 1.00 25.78 248 VAL B N 1
ATOM 2146 C CA . VAL B 1 159 ? 8.542 34.168 24.420 1.00 22.42 248 VAL B CA 1
ATOM 2147 C C . VAL B 1 159 ? 9.147 35.403 23.773 1.00 24.27 248 VAL B C 1
ATOM 2148 O O . VAL B 1 159 ? 8.483 36.105 23.012 1.00 24.44 248 VAL B O 1
ATOM 2152 N N . ARG B 1 160 ? 10.420 35.643 24.069 1.00 26.07 249 ARG B N 1
ATOM 2153 C CA . ARG B 1 160 ? 11.151 36.792 23.541 1.00 28.42 249 ARG B CA 1
ATOM 2154 C C . ARG B 1 160 ? 11.363 36.710 22.034 1.00 31.64 249 ARG B C 1
ATOM 2155 O O . ARG B 1 160 ? 11.380 37.728 21.349 1.00 35.62 249 ARG B O 1
ATOM 2163 N N . GLN B 1 161 ? 11.516 35.497 21.518 1.00 33.52 250 GLN B N 1
ATOM 2164 C CA . GLN B 1 161 ? 11.659 35.292 20.081 1.00 28.86 250 GLN B CA 1
ATOM 2165 C C . GLN B 1 161 ? 10.328 35.561 19.386 1.00 26.57 250 GLN B C 1
ATOM 2166 O O . GLN B 1 161 ? 10.294 36.213 18.352 1.00 36.12 250 GLN B O 1
ATOM 2172 N N . ILE B 1 162 ? 9.231 35.077 19.963 1.00 21.99 251 ILE B N 1
ATOM 2173 C CA . ILE B 1 162 ? 7.909 35.277 19.371 1.00 26.70 251 ILE B CA 1
ATOM 2174 C C . ILE B 1 162 ? 7.570 36.758 19.298 1.00 28.89 251 ILE B C 1
ATOM 2175 O O . ILE B 1 162 ? 6.914 37.214 18.353 1.00 28.00 251 ILE B O 1
ATOM 2180 N N A ARG B 1 163 ? 8.022 37.510 20.297 0.66 30.35 252 ARG B N 1
ATOM 2181 N N B ARG B 1 163 ? 8.015 37.510 20.299 0.34 30.41 252 ARG B N 1
ATOM 2182 C CA A ARG B 1 163 ? 7.803 38.952 20.321 0.66 30.86 252 ARG B CA 1
ATOM 2183 C CA B ARG B 1 163 ? 7.796 38.950 20.315 0.34 31.02 252 ARG B CA 1
ATOM 2184 C C A ARG B 1 163 ? 8.815 39.680 19.436 0.66 34.75 252 ARG B C 1
ATOM 2185 C C B ARG B 1 163 ? 8.791 39.663 19.398 0.34 34.80 252 ARG B C 1
ATOM 2186 O O A ARG B 1 163 ? 8.586 40.804 19.023 0.66 38.53 252 ARG B O 1
ATOM 2187 O O B ARG B 1 163 ? 8.523 40.758 18.921 0.34 38.48 252 ARG B O 1
ATOM 2202 N N . LEU B 1 164 ? 9.945 39.043 19.159 1.00 34.50 253 LEU B N 1
ATOM 2203 C CA . LEU B 1 164 ? 10.963 39.630 18.291 1.00 33.38 253 LEU B CA 1
ATOM 2204 C C . LEU B 1 164 ? 10.452 39.623 16.859 1.00 33.88 253 LEU B C 1
ATOM 2205 O O . LEU B 1 164 ? 10.543 40.624 16.164 1.00 37.14 253 LEU B O 1
ATOM 2210 N N . ARG B 1 165 ? 9.892 38.498 16.429 1.00 42.67 254 ARG B N 1
ATOM 2211 C CA . ARG B 1 165 ? 9.288 38.428 15.103 1.00 43.28 254 ARG B CA 1
ATOM 2212 C C . ARG B 1 165 ? 7.913 39.070 15.150 1.00 42.47 254 ARG B C 1
ATOM 2213 O O . ARG B 1 165 ? 6.946 38.540 14.614 1.00 51.81 254 ARG B O 1
ATOM 2221 N N . ARG B 1 166 ? 7.839 40.214 15.816 1.00 49.91 255 ARG B N 1
ATOM 2222 C CA . ARG B 1 166 ? 6.645 41.050 15.796 1.00 54.96 255 ARG B CA 1
ATOM 2223 C C . ARG B 1 166 ? 7.048 42.471 16.184 1.00 57.46 255 ARG B C 1
ATOM 2224 O O . ARG B 1 166 ? 7.993 42.671 16.958 1.00 43.60 255 ARG B O 1
#

Foldseek 3Di:
DAAEEEEDWDPPQCRVLLQVLQADVVWHWDWDAPPPRIDIYIYDDPCHQEYEYGGEQLDVPRVVVSLVVLVVQVVDDPHAYAYEHEPVVPVPSGDHDQVNQVVSCVVSVHHYDYYYSPVRGCSVVRVSVNVVRSVVVD/DQAEEEEAWDPPLCRQLLQCVVQHDPDDWGWDWQPLDPRIGIYTYGPPVCVSHLEYEYGGEQLPVPRVVVSLVVLVCVVVDDVPLHAYAYEHEQVVPVPRGDHDPVNQVVSAVVSRHHYDYYYSPVRGCSVVRVSVNVVRSVVSD